Protein AF-A0A3D1WG78-F1 (afdb_monomer_lite)

pLDDT: mean 83.04, std 16.99, range [31.66, 98.62]

Foldseek 3Di:
DVVVVVVVVVVVVVVVVVVVVVVVVVVVVVVVPPDDDDDDDPVVVVVVVVVVVVVVVVVVVVVVVVCVVVPQQDAWEDWDWDDDQFKIKIAGDDDPQFQKKWKWWDAPNDIDIDMDSHSIDIPDPVCCVPPNDAQTKTFIWMFTAGPVRHTSDDTYGTDIDGAAGEWEEWAWDQDPVVRFKIFTDDTPQFQWKWWWKDDDPDIDTDIDNHRMDGNLVDAWDFIWIWMWGHHPDHRYDIHDTHDIDTDTAAYEADWWDDWEQEPVQQKIKTKGQDDAQWKWKAWPVVRDIDIDRDWDWDDDDRIIITMDHCPVPDDDQQIKMWMTGDDDPRHDYDDGTDIYHHD

Radius of gyration: 43.82 Å; chains: 1; bounding box: 114×44×109 Å

Secondary structure (DSSP, 8-state):
-HHHHHHHHHHHHHHHHHHHHHHHHHHHHHTTTTS------HHHHHHHHHHHHHHHHHHHHHHHHHHHHHTSPPPPPPPEEEEETTEEEEE----TT--EEEEEEEETTEEEEEEESSSEEEE-HHHHHHT--TT--EEEEEEEE-TTSSEES-----EEE---EEPPP--EEE-TTTSSEEEE---TT-SEEEEEEEETTEEEEEEESSSEEEGGGS--EEEEEEEEEE-SSTTEE-------EEEEE-EEPPPP-EEEEETTTTEEEEEESS--S-EEEEETTTTEEEEE---EEEEETTEEEEEEE-TTT---TT-EEEEEE---SSEE--SPPEEEEB-

Sequence (343 aa):
MSILIFKLNSFVNFFALLYNIVVKEKEKNTNKAENASKKPSKNRKLLMILIPVIVGVVLVLTACLLAVFLSKPGQAGEVEIKSYDRQVFVKTKVEEDQRTYRFKFTANGKSVVISSESNMLEITQDLLDDKLHLGTTYDVQVCYVDPSGILAGDYGKATSFTPTLRLANTSIALNDEDGKTISWQSVEYADFYNVCYYDGSMLEKIKTTQTSFDLSAIKGGQRQVFVTSASNRMGLRESEKSNIVSLNVTHQMKAFTSGTVDKITKRVSIISPESVDGIVLTDLLNNVEYNIVDFTVAKSADRYVITFSINLIYTTDEQTFSVKPLADAYNLFSGEAIELRVI

Structure (mmCIF, N/CA/C/O backbone):
data_AF-A0A3D1WG78-F1
#
_entry.id   AF-A0A3D1WG78-F1
#
loop_
_atom_site.group_PDB
_atom_site.id
_atom_site.type_symbol
_atom_site.label_atom_id
_atom_site.label_alt_id
_atom_site.label_comp_id
_atom_site.label_asym_id
_atom_site.label_entity_id
_atom_site.label_seq_id
_atom_site.pdbx_PDB_ins_code
_atom_site.Cartn_x
_atom_site.Cartn_y
_atom_site.Cartn_z
_atom_site.occupancy
_atom_site.B_iso_or_equiv
_atom_site.auth_seq_id
_atom_site.auth_comp_id
_atom_site.auth_asym_id
_atom_site.auth_atom_id
_atom_site.pdbx_PDB_model_num
ATOM 1 N N . MET A 1 1 ? 36.479 -13.798 -46.960 1.00 41.19 1 MET A N 1
ATOM 2 C CA . MET A 1 1 ? 37.634 -14.615 -46.510 1.00 41.19 1 MET A CA 1
ATOM 3 C C . MET A 1 1 ? 38.268 -15.428 -47.651 1.00 41.19 1 MET A C 1
ATOM 5 O O . MET A 1 1 ? 39.487 -15.441 -47.758 1.00 41.19 1 MET A O 1
ATOM 9 N N . SER A 1 2 ? 37.485 -16.011 -48.570 1.00 31.66 2 SER A N 1
ATOM 10 C CA . SER A 1 2 ? 37.984 -16.883 -49.657 1.00 31.66 2 SER A CA 1
ATOM 11 C C . SER A 1 2 ? 38.876 -16.206 -50.715 1.00 31.66 2 SER A C 1
ATOM 13 O O . SER A 1 2 ? 39.822 -16.822 -51.193 1.00 31.66 2 SER A O 1
ATOM 15 N N . ILE A 1 3 ? 38.656 -14.922 -51.033 1.00 36.72 3 ILE A N 1
ATOM 16 C CA . ILE A 1 3 ? 39.503 -14.166 -51.985 1.00 36.72 3 ILE A CA 1
ATOM 17 C C . ILE A 1 3 ? 40.907 -13.901 -51.410 1.00 36.72 3 ILE A C 1
ATOM 19 O O . ILE A 1 3 ? 41.892 -13.889 -52.147 1.00 36.72 3 ILE A O 1
ATOM 23 N N . LEU A 1 4 ? 41.012 -13.733 -50.087 1.00 37.72 4 LEU A N 1
ATOM 24 C CA . LEU A 1 4 ? 42.284 -13.482 -49.405 1.00 37.72 4 LEU A CA 1
ATOM 25 C C . LEU A 1 4 ? 43.140 -14.758 -49.353 1.00 37.72 4 LEU A C 1
ATOM 27 O O . LEU A 1 4 ? 44.330 -14.709 -49.643 1.00 37.72 4 LEU A O 1
ATOM 31 N N . ILE A 1 5 ? 42.511 -15.908 -49.078 1.00 41.50 5 ILE A N 1
ATOM 32 C CA . ILE A 1 5 ? 43.168 -17.226 -49.072 1.00 41.50 5 ILE A CA 1
ATOM 33 C C . ILE A 1 5 ? 43.655 -17.599 -50.482 1.00 41.50 5 ILE A C 1
ATOM 35 O O . ILE A 1 5 ? 44.779 -18.073 -50.640 1.00 41.50 5 ILE A O 1
ATOM 39 N N . PHE A 1 6 ? 42.860 -17.316 -51.523 1.00 35.00 6 PHE A N 1
ATOM 40 C CA . PHE A 1 6 ? 43.248 -17.592 -52.911 1.00 35.00 6 PHE A CA 1
ATOM 41 C C . PHE A 1 6 ? 44.464 -16.761 -53.353 1.00 35.00 6 PHE A C 1
ATOM 43 O O . PHE A 1 6 ? 45.391 -17.284 -53.974 1.00 35.00 6 PHE A O 1
ATOM 50 N N . LYS A 1 7 ? 44.514 -15.476 -52.970 1.00 42.56 7 LYS A N 1
ATOM 51 C CA . LYS A 1 7 ? 45.669 -14.609 -53.249 1.00 42.56 7 LYS A CA 1
ATOM 52 C C . LYS A 1 7 ? 46.912 -15.016 -52.453 1.00 42.56 7 LYS A C 1
ATOM 54 O O . LYS A 1 7 ? 48.007 -14.946 -53.003 1.00 42.56 7 LYS A O 1
ATOM 59 N N . LEU A 1 8 ? 46.754 -15.505 -51.219 1.00 43.53 8 LEU A N 1
ATOM 60 C CA . LEU A 1 8 ? 47.867 -15.996 -50.400 1.00 43.53 8 LEU A CA 1
ATOM 61 C C . LEU A 1 8 ? 48.496 -17.269 -50.993 1.00 43.53 8 LEU A C 1
ATOM 63 O O . LEU A 1 8 ? 49.715 -17.342 -51.118 1.00 43.53 8 LEU A O 1
ATOM 67 N N . ASN A 1 9 ? 47.682 -18.226 -51.455 1.00 43.62 9 ASN A N 1
ATOM 68 C CA . ASN A 1 9 ? 48.179 -19.447 -52.107 1.00 43.62 9 ASN A CA 1
ATOM 69 C C . ASN A 1 9 ? 48.911 -19.157 -53.423 1.00 43.62 9 ASN A C 1
ATOM 71 O O . ASN A 1 9 ? 49.968 -19.729 -53.689 1.00 43.62 9 ASN A O 1
ATOM 75 N N . SER A 1 10 ? 48.393 -18.230 -54.233 1.00 47.44 10 SER A N 1
ATOM 76 C CA . SER A 1 10 ? 49.066 -17.821 -55.470 1.00 47.44 10 SER A CA 1
ATOM 77 C C . SER A 1 10 ? 50.411 -17.128 -55.195 1.00 47.44 10 SER A C 1
ATOM 79 O O . SER A 1 10 ? 51.342 -17.246 -55.990 1.00 47.44 10 SER A O 1
ATOM 81 N N . PHE A 1 11 ? 50.535 -16.450 -54.049 1.00 52.03 11 PHE A N 1
ATOM 82 C CA . PHE A 1 11 ? 51.755 -15.771 -53.611 1.00 52.03 11 PHE A CA 1
ATOM 83 C C . PHE A 1 11 ? 52.798 -16.753 -53.056 1.00 52.03 11 PHE A C 1
ATOM 85 O O . PHE A 1 11 ? 53.965 -16.683 -53.434 1.00 52.03 11 PHE A O 1
ATOM 92 N N . VAL A 1 12 ? 52.385 -17.733 -52.243 1.00 55.38 12 VAL A N 1
ATOM 93 C CA . VAL A 1 12 ? 53.271 -18.811 -51.759 1.00 55.38 12 VAL A CA 1
ATOM 94 C C . VAL A 1 12 ? 53.844 -19.613 -52.931 1.00 55.38 12 VAL A C 1
ATOM 96 O O . VAL A 1 12 ? 55.045 -19.877 -52.966 1.00 55.38 12 VAL A O 1
ATOM 99 N N . ASN A 1 13 ? 53.025 -19.907 -53.945 1.00 54.44 13 ASN A N 1
ATOM 100 C CA . ASN A 1 13 ? 53.483 -20.590 -55.157 1.00 54.44 13 ASN A CA 1
ATOM 101 C C . ASN A 1 13 ? 54.496 -19.759 -55.964 1.00 54.44 13 ASN A C 1
ATOM 103 O O . ASN A 1 13 ? 55.458 -20.314 -56.497 1.00 54.44 13 ASN A O 1
ATOM 107 N N . PHE A 1 14 ? 54.339 -18.433 -56.015 1.00 57.41 14 PHE A N 1
ATOM 108 C CA . PHE A 1 14 ? 55.302 -17.538 -56.664 1.00 57.41 14 PHE A CA 1
ATOM 109 C C . PHE A 1 14 ? 56.656 -17.515 -55.933 1.00 57.41 14 PHE A C 1
ATOM 111 O O . PHE A 1 14 ? 57.708 -17.588 -56.572 1.00 57.41 14 PHE A O 1
ATOM 118 N N . PHE A 1 15 ? 56.651 -17.501 -54.596 1.00 56.88 15 PHE A N 1
ATOM 119 C CA . PHE A 1 15 ? 57.881 -17.566 -53.797 1.00 56.88 15 PHE A CA 1
ATOM 120 C C . PHE A 1 15 ? 58.558 -18.940 -53.849 1.00 56.88 15 PHE A C 1
ATOM 122 O O . PHE A 1 15 ? 59.786 -19.000 -53.913 1.00 56.88 15 PHE A O 1
ATOM 129 N N . ALA A 1 16 ? 57.793 -20.034 -53.904 1.00 57.12 16 ALA A N 1
ATOM 130 C CA . ALA A 1 16 ? 58.338 -21.374 -54.125 1.00 57.12 16 ALA A CA 1
ATOM 131 C C . ALA A 1 16 ? 59.024 -21.493 -55.500 1.00 57.12 16 ALA A C 1
ATOM 133 O O . ALA A 1 16 ? 60.091 -22.101 -55.617 1.00 57.12 16 ALA A O 1
ATOM 134 N N . LEU A 1 17 ? 58.463 -20.857 -56.537 1.00 58.03 17 LEU A N 1
ATOM 135 C CA . LEU A 1 17 ? 59.071 -20.787 -57.868 1.00 58.03 17 LEU A CA 1
ATOM 136 C C . LEU A 1 17 ? 60.396 -20.003 -57.843 1.00 58.03 17 LEU A C 1
ATOM 138 O O . LEU A 1 17 ? 61.402 -20.470 -58.374 1.00 58.03 17 LEU A O 1
ATOM 142 N N . LEU A 1 18 ? 60.415 -18.843 -57.180 1.00 53.44 18 LEU A N 1
ATOM 143 C CA . LEU A 1 18 ? 61.609 -18.004 -57.017 1.00 53.44 18 LEU A CA 1
ATOM 144 C C . LEU A 1 18 ? 62.707 -18.700 -56.206 1.00 53.44 18 LEU A C 1
ATOM 146 O O . LEU A 1 18 ? 63.872 -18.662 -56.599 1.00 53.44 18 LEU A O 1
ATOM 150 N N . TYR A 1 19 ? 62.344 -19.388 -55.122 1.00 61.59 19 TYR A N 1
ATOM 151 C CA . TYR A 1 19 ? 63.278 -20.187 -54.332 1.00 61.59 19 TYR A CA 1
ATOM 152 C C . TYR A 1 19 ? 63.910 -21.301 -55.176 1.00 61.59 19 TYR A C 1
ATOM 154 O O . TYR A 1 19 ? 65.132 -21.441 -55.191 1.00 61.59 19 TYR A O 1
ATOM 162 N N . ASN A 1 20 ? 63.108 -22.026 -55.961 1.00 59.62 20 ASN A N 1
ATOM 163 C CA . ASN A 1 20 ? 63.609 -23.073 -56.855 1.00 59.62 20 ASN A CA 1
ATOM 164 C C . ASN A 1 20 ? 64.535 -22.536 -57.956 1.00 59.62 20 ASN A C 1
ATOM 166 O O . ASN A 1 20 ? 65.512 -23.200 -58.307 1.00 59.62 20 ASN A O 1
ATOM 170 N N . ILE A 1 21 ? 64.270 -21.337 -58.486 1.00 60.44 21 ILE A N 1
ATOM 171 C CA . ILE A 1 21 ? 65.158 -20.673 -59.453 1.00 60.44 21 ILE A CA 1
ATOM 172 C C . ILE A 1 21 ? 66.504 -20.337 -58.794 1.00 60.44 21 ILE A C 1
ATOM 174 O O . ILE A 1 21 ? 67.554 -20.659 -59.351 1.00 60.44 21 ILE A O 1
ATOM 178 N N . VAL A 1 22 ? 66.485 -19.775 -57.582 1.00 57.22 22 VAL A N 1
ATOM 179 C CA . VAL A 1 22 ? 67.701 -19.414 -56.834 1.00 57.22 22 VAL A CA 1
ATOM 180 C C . VAL A 1 22 ? 68.516 -20.651 -56.432 1.00 57.22 22 VAL A C 1
ATOM 182 O O . VAL A 1 22 ? 69.743 -20.633 -56.535 1.00 57.22 22 VAL A O 1
ATOM 185 N N . VAL A 1 23 ? 67.865 -21.742 -56.016 1.00 61.38 23 VAL A N 1
ATOM 186 C CA . VAL A 1 23 ? 68.543 -22.999 -55.649 1.00 61.38 23 VAL A CA 1
ATOM 187 C C . VAL A 1 23 ? 69.180 -23.668 -56.871 1.00 61.38 23 VAL A C 1
ATOM 189 O O . VAL A 1 23 ? 70.368 -23.990 -56.821 1.00 61.38 23 VAL A O 1
ATOM 192 N N . LYS A 1 24 ? 68.460 -23.775 -58.000 1.00 55.78 24 LYS A N 1
ATOM 193 C CA . LYS A 1 24 ? 69.018 -24.312 -59.258 1.00 55.78 24 LYS A CA 1
ATOM 194 C C . LYS A 1 24 ? 70.199 -23.491 -59.775 1.00 55.78 24 LYS A C 1
ATOM 196 O O . LYS A 1 24 ? 71.144 -24.035 -60.345 1.00 55.78 24 LYS A O 1
ATOM 201 N N . GLU A 1 25 ? 70.173 -22.176 -59.579 1.00 55.31 25 GLU A N 1
ATOM 202 C CA . GLU A 1 25 ? 71.280 -21.303 -59.967 1.00 55.31 25 GLU A CA 1
ATOM 203 C C . GLU A 1 25 ? 72.491 -21.441 -59.027 1.00 55.31 25 GLU A C 1
ATOM 205 O O . GLU A 1 25 ? 73.635 -21.270 -59.459 1.00 55.31 25 GLU A O 1
ATOM 210 N N . LYS A 1 26 ? 72.274 -21.828 -57.763 1.00 53.25 26 LYS A N 1
ATOM 211 C CA . LYS A 1 26 ? 73.344 -22.155 -56.813 1.00 53.25 26 LYS A CA 1
ATOM 212 C C . LYS A 1 26 ? 74.040 -23.469 -57.189 1.00 53.25 26 LYS A C 1
ATOM 214 O O . LYS A 1 26 ? 75.262 -23.460 -57.305 1.00 53.25 26 LYS A O 1
ATOM 219 N N . GLU A 1 27 ? 73.288 -24.531 -57.495 1.00 54.03 27 GLU A N 1
ATOM 220 C CA . GLU A 1 27 ? 73.831 -25.831 -57.946 1.00 54.03 27 GLU A CA 1
ATOM 221 C C . GLU A 1 27 ? 74.640 -25.712 -59.249 1.00 54.03 27 GLU A C 1
ATOM 223 O O . GLU A 1 27 ? 75.732 -26.271 -59.376 1.00 54.03 27 GLU A O 1
ATOM 228 N N . LYS A 1 28 ? 74.168 -24.894 -60.201 1.00 50.41 28 LYS A N 1
ATOM 229 C CA . LYS A 1 28 ? 74.880 -24.628 -61.464 1.00 50.41 28 LYS A CA 1
ATOM 230 C C . LYS A 1 28 ? 76.224 -23.912 -61.261 1.00 50.41 28 LYS A C 1
ATOM 232 O O . LYS A 1 28 ? 77.126 -24.061 -62.083 1.00 50.41 28 LYS A O 1
ATOM 237 N N . ASN A 1 29 ? 76.365 -23.138 -60.182 1.00 53.16 29 ASN A N 1
ATOM 238 C CA . ASN A 1 29 ? 77.612 -22.459 -59.828 1.00 53.16 29 ASN A CA 1
ATOM 239 C C . ASN A 1 29 ? 78.556 -23.344 -58.995 1.00 53.16 29 ASN A C 1
ATOM 241 O O . ASN A 1 29 ? 79.768 -23.159 -59.089 1.00 53.16 29 ASN A O 1
ATOM 245 N N . THR A 1 30 ? 78.046 -24.326 -58.241 1.00 49.66 30 THR A N 1
ATOM 246 C CA . THR A 1 30 ? 78.879 -25.302 -57.512 1.00 49.66 30 THR A CA 1
ATOM 247 C C . THR A 1 30 ? 79.604 -26.249 -58.473 1.00 49.66 30 THR A C 1
ATOM 249 O O . THR A 1 30 ? 80.795 -26.485 -58.302 1.00 49.66 30 THR A O 1
ATOM 252 N N . ASN A 1 31 ? 78.958 -26.655 -59.573 1.00 48.50 31 ASN A N 1
ATOM 253 C CA . ASN A 1 31 ? 79.587 -27.473 -60.626 1.00 48.50 31 ASN A CA 1
ATOM 254 C C . ASN A 1 31 ? 80.599 -26.707 -61.504 1.00 48.50 31 ASN A C 1
ATOM 256 O O . ASN A 1 31 ? 81.230 -27.294 -62.378 1.00 48.50 31 ASN A O 1
ATOM 260 N N . LYS A 1 32 ? 80.757 -25.391 -61.303 1.00 48.22 32 LYS A N 1
ATOM 261 C CA . LYS A 1 32 ? 81.691 -24.539 -62.058 1.00 48.22 32 LYS A CA 1
ATOM 262 C C . LYS A 1 32 ? 82.883 -24.060 -61.217 1.00 48.22 32 LYS A C 1
ATOM 264 O O . LYS A 1 32 ? 83.709 -23.304 -61.718 1.00 48.22 32 LYS A O 1
ATOM 269 N N . ALA A 1 33 ? 82.970 -24.481 -59.953 1.00 46.69 33 ALA A N 1
ATOM 270 C CA . ALA A 1 33 ? 83.948 -23.994 -58.981 1.00 46.69 33 ALA A CA 1
ATOM 271 C C . ALA A 1 33 ? 85.260 -24.801 -58.918 1.00 46.69 33 ALA A C 1
ATOM 273 O O . ALA A 1 33 ? 86.036 -24.591 -57.991 1.00 46.69 33 ALA A O 1
ATOM 274 N N . GLU A 1 34 ? 85.549 -25.667 -59.897 1.00 47.91 34 GLU A N 1
ATOM 275 C CA . GLU A 1 34 ? 86.830 -26.392 -59.957 1.00 47.91 34 GLU A CA 1
ATOM 276 C C . GLU A 1 34 ? 87.878 -25.754 -60.886 1.00 47.91 34 GLU A C 1
ATOM 278 O O . GLU A 1 34 ? 88.966 -26.288 -61.033 1.00 47.91 34 GLU A O 1
ATOM 283 N N . ASN A 1 35 ? 87.628 -24.575 -61.473 1.00 43.31 35 ASN A N 1
ATOM 284 C CA . ASN A 1 35 ? 88.689 -23.829 -62.157 1.00 43.31 35 ASN A CA 1
ATOM 285 C C . ASN A 1 35 ? 88.548 -22.300 -62.036 1.00 43.31 35 ASN A C 1
ATOM 287 O O . ASN A 1 35 ? 87.576 -21.701 -62.488 1.00 43.31 35 ASN A O 1
ATOM 291 N N . ALA A 1 36 ? 89.615 -21.701 -61.497 1.00 40.47 36 ALA A N 1
ATOM 292 C CA . ALA A 1 36 ? 90.075 -20.315 -61.636 1.00 40.47 36 ALA A CA 1
ATOM 293 C C . ALA A 1 36 ? 89.291 -19.145 -60.976 1.00 40.47 36 ALA A C 1
ATOM 295 O O . ALA A 1 36 ? 88.245 -18.687 -61.422 1.00 40.47 36 ALA A O 1
ATOM 296 N N . SER A 1 37 ? 89.946 -18.565 -59.959 1.00 41.75 37 SER A N 1
ATOM 297 C CA . SER A 1 37 ? 90.325 -17.141 -59.828 1.00 41.75 37 SER A CA 1
ATOM 298 C C . SER A 1 37 ? 89.339 -16.029 -60.267 1.00 41.75 37 SER A C 1
ATOM 300 O O . SER A 1 37 ? 89.234 -15.658 -61.433 1.00 41.75 37 SER A O 1
ATOM 302 N N . LYS A 1 38 ? 88.708 -15.423 -59.246 1.00 50.84 38 LYS A N 1
ATOM 303 C CA . LYS A 1 38 ? 88.249 -14.020 -59.078 1.00 50.84 38 LYS A CA 1
ATOM 304 C C . LYS A 1 38 ? 87.852 -13.188 -60.324 1.00 50.84 38 LYS A C 1
ATOM 306 O O . LYS A 1 38 ? 88.648 -12.435 -60.878 1.00 50.84 38 LYS A O 1
ATOM 311 N N . LYS A 1 39 ? 86.532 -13.075 -60.541 1.00 46.00 39 LYS A N 1
ATOM 312 C CA . LYS A 1 39 ? 85.835 -11.813 -60.898 1.00 46.00 39 LYS A CA 1
ATOM 313 C C . LYS A 1 39 ? 84.379 -11.884 -60.395 1.00 46.00 39 LYS A C 1
ATOM 315 O O . LYS A 1 39 ? 83.758 -12.931 -60.568 1.00 46.00 39 LYS A O 1
ATOM 320 N N . PRO A 1 40 ? 83.803 -10.848 -59.747 1.00 43.12 40 PRO A N 1
ATOM 321 C CA . PRO A 1 40 ? 82.440 -10.941 -59.223 1.00 43.12 40 PRO A CA 1
ATOM 322 C C . PRO A 1 40 ? 81.444 -11.033 -60.385 1.00 43.12 40 PRO A C 1
ATOM 324 O O . PRO A 1 40 ? 81.348 -10.121 -61.207 1.00 43.12 40 PRO A O 1
ATOM 327 N N . SER A 1 41 ? 80.729 -12.157 -60.473 1.00 50.53 41 SER A N 1
ATOM 328 C CA . SER A 1 41 ? 79.782 -12.419 -61.555 1.00 50.53 41 SER A CA 1
ATOM 329 C C . SER A 1 41 ? 78.573 -11.479 -61.475 1.00 50.53 41 SER A C 1
ATOM 331 O O . SER A 1 41 ? 78.135 -11.070 -60.395 1.00 50.53 41 SER A O 1
ATOM 333 N N . LYS A 1 42 ? 78.021 -11.144 -62.647 1.00 54.03 42 LYS A N 1
ATOM 334 C CA . LYS A 1 42 ? 76.847 -10.277 -62.868 1.00 54.03 42 LYS A CA 1
ATOM 335 C C . LYS A 1 42 ? 75.650 -10.639 -61.963 1.00 54.03 42 LYS A C 1
ATOM 337 O O . LYS A 1 42 ? 74.899 -9.756 -61.554 1.00 54.03 42 LYS A O 1
ATOM 342 N N . ASN A 1 43 ? 75.555 -11.903 -61.554 1.00 57.09 43 ASN A N 1
ATOM 343 C CA . ASN A 1 43 ? 74.515 -12.442 -60.677 1.00 57.09 43 ASN A CA 1
ATOM 344 C C . ASN A 1 43 ? 74.588 -11.916 -59.235 1.00 57.09 43 ASN A C 1
ATOM 346 O O . ASN A 1 43 ? 73.556 -11.755 -58.592 1.00 57.09 43 ASN A O 1
ATOM 350 N N . ARG A 1 44 ? 75.778 -11.562 -58.725 1.00 56.19 44 ARG A N 1
ATOM 351 C CA . ARG A 1 44 ? 75.925 -11.014 -57.364 1.00 56.19 44 ARG A CA 1
ATOM 352 C C . ARG A 1 44 ? 75.365 -9.591 -57.250 1.00 56.19 44 ARG A C 1
ATOM 354 O O . ARG A 1 44 ? 74.826 -9.232 -56.209 1.00 56.19 44 ARG A O 1
ATOM 361 N N . LYS A 1 45 ? 75.442 -8.809 -58.338 1.00 56.06 45 LYS A N 1
ATOM 362 C CA . LYS A 1 45 ? 74.824 -7.474 -58.433 1.00 56.06 45 LYS A CA 1
ATOM 363 C C . LYS A 1 45 ? 73.301 -7.561 -58.520 1.00 56.06 45 LYS A C 1
ATOM 365 O O . LYS A 1 45 ? 72.624 -6.779 -57.868 1.00 56.06 45 LYS A O 1
ATOM 370 N N . LEU A 1 46 ? 72.773 -8.533 -59.268 1.00 56.47 46 LEU A N 1
ATOM 371 C CA . LEU A 1 46 ? 71.330 -8.775 -59.346 1.00 56.47 46 LEU A CA 1
ATOM 372 C C . LEU A 1 46 ? 70.763 -9.176 -57.973 1.00 56.47 46 LEU A C 1
ATOM 374 O O . LEU A 1 46 ? 69.759 -8.622 -57.540 1.00 56.47 46 LEU A O 1
ATOM 378 N N . LEU A 1 47 ? 71.456 -10.064 -57.251 1.00 54.97 47 LEU A N 1
ATOM 379 C CA . LEU A 1 47 ? 71.067 -10.501 -55.906 1.00 54.97 47 LEU A CA 1
ATOM 380 C C . LEU A 1 47 ? 71.103 -9.350 -54.880 1.00 54.97 47 LEU A C 1
ATOM 382 O O . LEU A 1 47 ? 70.209 -9.244 -54.045 1.00 54.97 47 LEU A O 1
ATOM 386 N N . MET A 1 48 ? 72.101 -8.461 -54.975 1.00 55.97 48 MET A N 1
ATOM 387 C CA . MET A 1 48 ? 72.205 -7.255 -54.137 1.00 55.97 48 MET A CA 1
ATOM 388 C C . MET A 1 48 ? 71.076 -6.245 -54.371 1.00 55.97 48 MET A C 1
ATOM 390 O O . MET A 1 48 ? 70.797 -5.461 -53.474 1.00 55.97 48 MET A O 1
ATOM 394 N N . ILE A 1 49 ? 70.428 -6.262 -55.540 1.00 61.31 49 ILE A N 1
ATOM 395 C CA . ILE A 1 49 ? 69.277 -5.399 -55.847 1.00 61.31 49 ILE A CA 1
ATOM 396 C C . ILE A 1 49 ? 67.964 -6.098 -55.469 1.00 61.31 49 ILE A C 1
ATOM 398 O O . ILE A 1 49 ? 67.067 -5.466 -54.920 1.00 61.31 49 ILE A O 1
ATOM 402 N N . LEU A 1 50 ? 67.845 -7.407 -55.712 1.00 61.09 50 LEU A N 1
ATOM 403 C CA . LEU A 1 50 ? 66.599 -8.144 -55.485 1.00 61.09 50 LEU A CA 1
ATOM 404 C C . LEU A 1 50 ? 66.248 -8.281 -53.996 1.00 61.09 50 LEU A C 1
ATOM 406 O O . LEU A 1 50 ? 65.089 -8.135 -53.620 1.00 61.09 50 LEU A O 1
ATOM 410 N N . ILE A 1 51 ? 67.244 -8.551 -53.146 1.00 66.00 51 ILE A N 1
ATOM 411 C CA . ILE A 1 51 ? 67.045 -8.744 -51.701 1.00 66.00 51 ILE A CA 1
ATOM 412 C C . ILE A 1 51 ? 66.441 -7.498 -51.025 1.00 66.00 51 ILE A C 1
ATOM 414 O O . ILE A 1 51 ? 65.410 -7.648 -50.370 1.00 66.00 51 ILE A O 1
ATOM 418 N N . PRO A 1 52 ? 66.989 -6.274 -51.179 1.00 64.50 52 PRO A N 1
ATOM 419 C CA . PRO A 1 52 ? 66.401 -5.091 -50.550 1.00 64.50 52 PRO A CA 1
ATOM 420 C C . PRO A 1 52 ? 65.010 -4.751 -51.100 1.00 64.50 52 PRO A C 1
ATOM 422 O O . PRO A 1 52 ? 64.171 -4.273 -50.343 1.00 64.50 52 PRO A O 1
ATOM 425 N N . VAL A 1 53 ? 64.722 -5.058 -52.370 1.00 69.44 53 VAL A N 1
ATOM 426 C CA . VAL A 1 53 ? 63.376 -4.883 -52.943 1.00 69.44 53 VAL A CA 1
ATOM 427 C C . VAL A 1 53 ? 62.375 -5.844 -52.297 1.00 69.44 53 VAL A C 1
ATOM 429 O O . VAL A 1 53 ? 61.295 -5.419 -51.898 1.00 69.44 53 VAL A O 1
ATOM 432 N N . ILE A 1 54 ? 62.735 -7.119 -52.122 1.00 70.44 54 ILE A N 1
ATOM 433 C CA . ILE A 1 54 ? 61.872 -8.107 -51.455 1.00 70.44 54 ILE A CA 1
ATOM 434 C C . ILE A 1 54 ? 61.649 -7.729 -49.986 1.00 70.44 54 ILE A C 1
ATOM 436 O O . ILE A 1 54 ? 60.515 -7.764 -49.516 1.00 70.44 54 ILE A O 1
ATOM 440 N N . VAL A 1 55 ? 62.701 -7.318 -49.273 1.00 68.25 55 VAL A N 1
ATOM 441 C CA . VAL A 1 55 ? 62.593 -6.870 -47.874 1.00 68.25 55 VAL A CA 1
ATOM 442 C C . VAL A 1 55 ? 61.714 -5.622 -47.764 1.00 68.25 55 VAL A C 1
ATOM 444 O O . VAL A 1 55 ? 60.861 -5.561 -46.882 1.00 68.25 55 VAL A O 1
ATOM 447 N N . GLY A 1 56 ? 61.853 -4.667 -48.689 1.00 68.56 56 GLY A N 1
ATOM 448 C CA . GLY A 1 56 ? 60.997 -3.481 -48.757 1.00 68.56 56 GLY A CA 1
ATOM 449 C C . GLY A 1 56 ? 59.525 -3.828 -48.989 1.00 68.56 56 GLY A C 1
ATOM 450 O O . GLY A 1 56 ? 58.659 -3.326 -48.279 1.00 68.56 56 GLY A O 1
ATOM 451 N N . VAL A 1 57 ? 59.231 -4.740 -49.920 1.00 71.44 57 VAL A N 1
ATOM 452 C CA . VAL A 1 57 ? 57.856 -5.193 -50.197 1.00 71.44 57 VAL A CA 1
ATOM 453 C C . VAL A 1 57 ? 57.255 -5.931 -48.999 1.00 71.44 57 VAL A C 1
ATOM 455 O O . VAL A 1 57 ? 56.098 -5.692 -48.657 1.00 71.44 57 VAL A O 1
ATOM 458 N N . VAL A 1 58 ? 58.032 -6.789 -48.330 1.00 71.00 58 VAL A N 1
ATOM 459 C CA . VAL A 1 58 ? 57.580 -7.492 -47.121 1.00 71.00 58 VAL A CA 1
ATOM 460 C C . VAL A 1 58 ? 57.282 -6.501 -45.998 1.00 71.00 58 VAL A C 1
ATOM 462 O O . VAL A 1 58 ? 56.220 -6.617 -45.400 1.00 71.00 58 VAL A O 1
ATOM 465 N N . LEU A 1 59 ? 58.149 -5.508 -45.762 1.00 64.81 59 LEU A N 1
ATOM 466 C CA . LEU A 1 59 ? 57.943 -4.471 -44.742 1.00 64.81 59 LEU A CA 1
ATOM 467 C C . LEU A 1 59 ? 56.702 -3.612 -45.008 1.00 64.81 59 LEU A C 1
ATOM 469 O O . LEU A 1 59 ? 55.960 -3.301 -44.079 1.00 64.81 59 LEU A O 1
ATOM 473 N N . VAL A 1 60 ? 56.446 -3.251 -46.267 1.00 68.81 60 VAL A N 1
ATOM 474 C CA . VAL A 1 60 ? 55.233 -2.508 -46.645 1.00 68.81 60 VAL A CA 1
ATOM 475 C C . VAL A 1 60 ? 53.986 -3.366 -46.429 1.00 68.81 60 VAL A C 1
ATOM 477 O O . VAL A 1 60 ? 52.997 -2.883 -45.885 1.00 68.81 60 VAL A O 1
ATOM 480 N N . LEU A 1 61 ? 54.030 -4.652 -46.783 1.00 67.12 61 LEU A N 1
ATOM 481 C CA . LEU A 1 61 ? 52.909 -5.568 -46.569 1.00 67.12 61 LEU A CA 1
ATOM 482 C C . LEU A 1 61 ? 52.634 -5.825 -45.085 1.00 67.12 61 LEU A C 1
ATOM 484 O O . LEU A 1 61 ? 51.467 -5.829 -44.693 1.00 67.12 61 LEU A O 1
ATOM 488 N N . THR A 1 62 ? 53.662 -5.998 -44.248 1.00 65.06 62 THR A N 1
ATOM 489 C CA . THR A 1 62 ? 53.473 -6.105 -42.794 1.00 65.06 62 THR A CA 1
ATOM 490 C C . THR A 1 62 ? 52.968 -4.805 -42.194 1.00 65.06 62 THR A C 1
ATOM 492 O O . THR A 1 62 ? 52.097 -4.872 -41.335 1.00 65.06 62 THR A O 1
ATOM 495 N N . ALA A 1 63 ? 53.422 -3.639 -42.665 1.00 61.84 63 ALA A N 1
ATOM 496 C CA . ALA A 1 63 ? 52.886 -2.349 -42.233 1.00 61.84 63 ALA A CA 1
ATOM 497 C C . ALA A 1 63 ? 51.407 -2.178 -42.622 1.00 61.84 63 ALA A C 1
ATOM 499 O O . ALA A 1 63 ? 50.607 -1.757 -41.792 1.00 61.84 63 ALA A O 1
ATOM 500 N N . CYS A 1 64 ? 51.009 -2.572 -43.837 1.00 58.47 64 CYS A N 1
ATOM 501 C CA . CYS A 1 64 ? 49.607 -2.565 -44.259 1.00 58.47 64 CYS A CA 1
ATOM 502 C C . CYS A 1 64 ? 48.753 -3.558 -43.457 1.00 58.47 64 CYS A C 1
ATOM 504 O O . CYS A 1 64 ? 47.640 -3.224 -43.064 1.00 58.47 64 CYS A O 1
ATOM 506 N N . LEU A 1 65 ? 49.262 -4.762 -43.174 1.00 59.03 65 LEU A N 1
ATOM 507 C CA . LEU A 1 65 ? 48.578 -5.742 -42.324 1.00 59.03 65 LEU A CA 1
ATOM 508 C C . LEU A 1 65 ? 48.444 -5.247 -40.880 1.00 59.03 65 LEU A C 1
ATOM 510 O O . LEU A 1 65 ? 47.367 -5.384 -40.306 1.00 59.03 65 LEU A O 1
ATOM 514 N N . LEU A 1 66 ? 49.489 -4.633 -40.312 1.00 55.94 66 LEU A N 1
ATOM 515 C CA . LEU A 1 66 ? 49.425 -4.003 -38.992 1.00 55.94 66 LEU A CA 1
ATOM 516 C C . LEU A 1 66 ? 48.423 -2.852 -38.981 1.00 55.94 66 LEU A C 1
ATOM 518 O O . LEU A 1 66 ? 47.644 -2.766 -38.045 1.00 55.94 66 LEU A O 1
A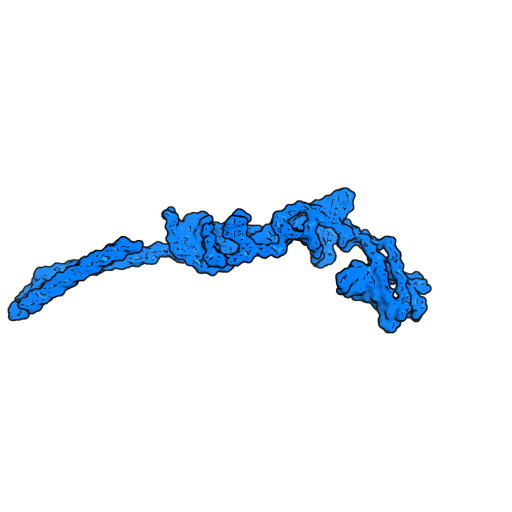TOM 522 N N . ALA A 1 67 ? 48.407 -2.004 -40.011 1.00 53.66 67 ALA A N 1
ATOM 523 C CA . ALA A 1 67 ? 47.448 -0.911 -40.127 1.00 53.66 67 ALA A CA 1
ATOM 524 C C . ALA A 1 67 ? 46.008 -1.436 -40.183 1.00 53.66 67 ALA A C 1
ATOM 526 O O . ALA A 1 67 ? 45.150 -0.907 -39.492 1.00 53.66 67 ALA A O 1
ATOM 527 N N . VAL A 1 68 ? 45.750 -2.530 -40.911 1.00 57.50 68 VAL A N 1
ATOM 528 C CA . VAL A 1 68 ? 44.431 -3.183 -40.936 1.00 57.50 68 VAL A CA 1
ATOM 529 C C . VAL A 1 68 ? 44.072 -3.784 -39.569 1.00 57.50 68 VAL A C 1
ATOM 531 O O . VAL A 1 68 ? 42.939 -3.634 -39.115 1.00 57.50 68 VAL A O 1
ATOM 534 N N . PHE A 1 69 ? 45.020 -4.422 -38.877 1.00 51.81 69 PHE A N 1
ATOM 535 C CA . PHE A 1 69 ? 44.796 -4.973 -37.534 1.00 51.81 69 PHE A CA 1
ATOM 536 C C . PHE A 1 69 ? 44.597 -3.894 -36.459 1.00 51.81 69 PHE A C 1
ATOM 538 O O . PHE A 1 69 ? 43.752 -4.073 -35.586 1.00 51.81 69 PHE A O 1
ATOM 545 N N . LEU A 1 70 ? 45.331 -2.783 -36.543 1.00 50.84 70 LEU A N 1
ATOM 546 C CA . LEU A 1 70 ? 45.211 -1.618 -35.663 1.00 50.84 70 LEU A CA 1
ATOM 547 C C . LEU A 1 70 ? 43.982 -0.760 -35.996 1.00 50.84 70 LEU A C 1
ATOM 549 O O . LEU A 1 70 ? 43.498 -0.046 -35.129 1.00 50.84 70 LEU A O 1
ATOM 553 N N . SER A 1 71 ? 43.460 -0.847 -37.225 1.00 48.78 71 SER A N 1
ATOM 554 C CA . SER A 1 71 ? 42.240 -0.149 -37.655 1.00 48.78 71 SER A CA 1
ATOM 555 C C . SER A 1 71 ? 40.944 -0.858 -37.270 1.00 48.78 71 SER A C 1
ATOM 557 O O . SER A 1 71 ? 39.869 -0.360 -37.601 1.00 48.78 71 SER A O 1
ATOM 559 N N . LYS A 1 72 ? 41.003 -2.022 -36.603 1.00 52.97 72 LYS A N 1
ATOM 560 C CA . LYS A 1 72 ? 39.776 -2.618 -36.075 1.00 52.97 72 LYS A CA 1
ATOM 561 C C . LYS A 1 72 ? 39.217 -1.675 -35.005 1.00 52.97 72 LYS A C 1
ATOM 563 O O . LYS A 1 72 ? 39.920 -1.437 -34.022 1.00 52.97 72 LYS A O 1
ATOM 568 N N . PRO A 1 73 ? 37.991 -1.152 -35.173 1.00 53.69 73 PRO A N 1
ATOM 569 C CA . PRO A 1 73 ? 37.347 -0.380 -34.121 1.00 53.69 73 PRO A CA 1
ATOM 570 C C . PRO A 1 73 ? 37.334 -1.213 -32.836 1.00 53.69 73 PRO A C 1
ATOM 572 O O . PRO A 1 73 ? 37.133 -2.432 -32.876 1.00 53.69 73 PRO A O 1
ATOM 575 N N . GLY A 1 74 ? 37.645 -0.563 -31.713 1.00 57.62 74 GLY A N 1
ATOM 576 C CA . GLY A 1 74 ? 37.713 -1.217 -30.411 1.00 57.62 74 GLY A CA 1
ATOM 577 C C . GLY A 1 74 ? 36.403 -1.936 -30.085 1.00 57.62 74 GLY A C 1
ATOM 578 O O . GLY A 1 74 ? 35.325 -1.486 -30.472 1.00 57.62 74 GLY A O 1
ATOM 579 N N . GLN A 1 75 ? 36.497 -3.066 -29.378 1.00 63.12 75 GLN A N 1
ATOM 580 C CA . GLN A 1 75 ? 35.319 -3.742 -28.838 1.00 63.12 75 GLN A CA 1
ATOM 581 C C . GLN A 1 75 ? 34.506 -2.739 -28.015 1.00 63.12 75 GLN A C 1
ATOM 583 O O . GLN A 1 75 ? 35.074 -1.982 -27.223 1.00 63.12 75 GLN A O 1
ATOM 588 N N . ALA A 1 76 ? 33.188 -2.736 -28.203 1.00 65.94 76 ALA A N 1
ATOM 589 C CA . ALA A 1 76 ? 32.343 -1.801 -27.486 1.00 65.94 76 ALA A CA 1
ATOM 590 C C . ALA A 1 76 ? 32.447 -1.980 -25.969 1.00 65.94 76 ALA A C 1
ATOM 592 O O . ALA A 1 76 ? 32.583 -3.098 -25.462 1.00 65.94 76 ALA A O 1
ATOM 593 N N . GLY A 1 77 ? 32.407 -0.850 -25.260 1.00 67.38 77 GLY A N 1
ATOM 594 C CA . GLY A 1 77 ? 32.512 -0.811 -23.804 1.00 67.38 77 GLY A CA 1
ATOM 595 C C . GLY A 1 77 ? 31.367 -1.540 -23.094 1.00 67.38 77 GLY A C 1
ATOM 596 O O . GLY A 1 77 ? 30.364 -1.922 -23.699 1.00 67.38 77 GLY A O 1
ATOM 597 N N . GLU A 1 78 ? 31.513 -1.714 -21.780 1.00 78.06 78 GLU A N 1
ATOM 598 C CA . GLU A 1 78 ? 30.467 -2.290 -20.930 1.00 78.06 78 GLU A CA 1
ATOM 599 C C . GLU A 1 78 ? 29.185 -1.445 -20.982 1.00 78.06 78 GLU A C 1
ATOM 601 O O . GLU A 1 78 ? 29.216 -0.218 -21.126 1.00 78.06 78 GLU A O 1
ATOM 606 N N . VAL A 1 79 ? 28.044 -2.126 -20.900 1.00 88.38 79 VAL A N 1
ATOM 607 C CA . VAL A 1 79 ? 26.733 -1.486 -20.839 1.00 88.38 79 VAL A CA 1
ATOM 608 C C . VAL A 1 79 ? 26.480 -1.006 -19.414 1.00 88.38 79 VAL A C 1
ATOM 610 O O . VAL A 1 79 ? 26.620 -1.772 -18.462 1.00 88.38 79 VAL A O 1
ATOM 613 N N . GLU A 1 80 ? 26.045 0.242 -19.276 1.00 88.38 80 GLU A N 1
ATOM 614 C CA . GLU A 1 80 ? 25.602 0.836 -18.018 1.00 88.38 80 GLU A CA 1
ATOM 615 C C . GLU A 1 80 ? 24.090 1.081 -18.074 1.00 88.38 80 GLU A C 1
ATOM 617 O O . GLU A 1 80 ? 23.570 1.658 -19.032 1.00 88.38 80 GLU A O 1
ATOM 622 N N . ILE A 1 81 ? 23.378 0.654 -17.033 1.00 86.88 81 ILE A N 1
ATOM 623 C CA . ILE A 1 81 ? 21.929 0.833 -16.911 1.00 86.88 81 ILE A CA 1
ATOM 624 C C . ILE A 1 81 ? 21.678 2.039 -16.015 1.00 86.88 81 ILE A C 1
ATOM 626 O O . ILE A 1 81 ? 22.130 2.077 -14.870 1.00 86.88 81 ILE A O 1
ATOM 630 N N . LYS A 1 82 ? 20.932 3.020 -16.518 1.00 84.00 82 LYS A N 1
ATOM 631 C CA . LYS A 1 82 ? 20.488 4.176 -15.738 1.00 84.00 82 LYS A CA 1
ATOM 632 C C . LYS A 1 82 ? 18.976 4.225 -15.666 1.00 84.00 82 LYS A C 1
ATOM 634 O O . LYS A 1 82 ? 18.295 3.991 -16.652 1.00 84.00 82 LYS A O 1
ATOM 639 N N . SER A 1 83 ? 18.454 4.556 -14.494 1.00 74.62 83 SER A N 1
ATOM 640 C CA . SER A 1 83 ? 17.030 4.817 -14.295 1.00 74.62 83 SER A CA 1
ATOM 641 C C . SER A 1 83 ? 16.855 6.275 -13.895 1.00 74.62 83 SER A C 1
ATOM 643 O O . SER A 1 83 ? 17.436 6.700 -12.898 1.00 74.62 83 SER A O 1
ATOM 645 N N . TYR A 1 84 ? 16.068 7.020 -14.663 1.00 71.06 84 TYR A N 1
ATOM 646 C CA . TYR A 1 84 ? 15.670 8.389 -14.354 1.00 71.06 84 TYR A CA 1
ATOM 647 C C . TYR A 1 84 ? 14.150 8.418 -14.224 1.00 71.06 84 TYR A C 1
ATOM 649 O O . TYR A 1 84 ? 13.444 8.245 -15.213 1.00 71.06 84 TYR A O 1
ATOM 657 N N . ASP A 1 85 ? 13.655 8.603 -12.999 1.00 69.31 85 ASP A N 1
ATOM 658 C CA . ASP A 1 85 ? 12.221 8.620 -12.693 1.00 69.31 85 ASP A CA 1
ATOM 659 C C . ASP A 1 85 ? 11.469 7.376 -13.240 1.00 69.31 85 ASP A C 1
ATOM 661 O O . ASP A 1 85 ? 11.611 6.268 -12.695 1.00 69.31 85 ASP A O 1
ATOM 665 N N . ARG A 1 86 ? 10.710 7.537 -14.335 1.00 68.69 86 ARG A N 1
ATOM 666 C CA . ARG A 1 86 ? 9.959 6.476 -15.025 1.00 68.69 86 ARG A CA 1
ATOM 667 C C . ARG A 1 86 ? 10.724 5.814 -16.169 1.00 68.69 86 ARG A C 1
ATOM 669 O O . ARG A 1 86 ? 10.346 4.716 -16.570 1.00 68.69 86 ARG A O 1
ATOM 676 N N . GLN A 1 87 ? 11.773 6.449 -16.677 1.00 75.38 87 GLN A N 1
ATOM 677 C CA . GLN A 1 87 ? 12.499 6.007 -17.861 1.00 75.38 87 GLN A CA 1
ATOM 678 C C . GLN A 1 87 ? 13.733 5.196 -17.472 1.00 75.38 87 GLN A C 1
ATOM 680 O O . GLN A 1 87 ? 14.516 5.571 -16.592 1.00 75.38 87 GLN A O 1
ATOM 685 N N . VAL A 1 88 ? 13.914 4.065 -18.145 1.00 85.50 88 VAL A N 1
ATOM 686 C CA . VAL A 1 88 ? 15.110 3.236 -18.016 1.00 85.50 88 VAL A CA 1
ATOM 687 C C . VAL A 1 88 ? 15.904 3.360 -19.302 1.00 85.50 88 VAL A C 1
ATOM 689 O O . VAL A 1 88 ? 15.364 3.201 -20.391 1.00 85.50 88 VAL A O 1
ATOM 692 N N . PHE A 1 89 ? 17.194 3.627 -19.166 1.00 88.44 89 PHE A N 1
ATOM 693 C CA . PHE A 1 89 ? 18.115 3.769 -20.274 1.00 88.44 89 PHE A CA 1
ATOM 694 C C . PHE A 1 89 ? 19.217 2.730 -20.173 1.00 88.44 89 PHE A C 1
ATOM 696 O O . PHE A 1 89 ? 19.851 2.554 -19.129 1.00 88.44 89 PHE A O 1
ATOM 703 N N . VAL A 1 90 ? 19.479 2.082 -21.296 1.00 91.31 90 VAL A N 1
ATOM 704 C CA . VAL A 1 90 ? 20.647 1.239 -21.510 1.00 91.31 90 VAL A CA 1
ATOM 705 C C . VAL A 1 90 ? 21.640 2.076 -22.298 1.00 91.31 90 VAL A C 1
ATOM 707 O O . VAL A 1 90 ? 21.335 2.513 -23.404 1.00 91.31 90 VAL A O 1
ATOM 710 N N . LYS A 1 91 ? 22.817 2.349 -21.737 1.00 90.50 91 LYS A N 1
ATOM 711 C CA . LYS A 1 91 ? 23.810 3.203 -22.393 1.00 90.50 91 LYS A CA 1
ATOM 712 C C . LYS A 1 91 ? 25.187 2.566 -22.437 1.00 90.50 91 LYS A C 1
ATOM 714 O O . LYS A 1 91 ? 25.509 1.664 -21.671 1.00 90.50 91 LYS A O 1
ATOM 719 N N . THR A 1 92 ? 26.016 3.086 -23.324 1.00 88.38 92 THR A N 1
ATOM 720 C CA . THR A 1 92 ? 27.437 2.756 -23.418 1.00 88.38 92 THR A CA 1
ATOM 721 C C . THR A 1 92 ? 28.263 4.029 -23.590 1.00 88.38 92 THR A C 1
ATOM 723 O O . THR A 1 92 ? 27.721 5.138 -23.630 1.00 88.38 92 THR A O 1
ATOM 726 N N . LYS A 1 93 ? 29.586 3.894 -23.647 1.00 84.19 93 LYS A N 1
ATOM 727 C CA . LYS A 1 93 ? 30.500 5.014 -23.874 1.00 84.19 93 LYS A CA 1
ATOM 728 C C . LYS A 1 93 ? 30.277 5.610 -25.272 1.00 84.19 93 LYS A C 1
ATOM 730 O O . LYS A 1 93 ? 30.024 4.879 -26.230 1.00 84.19 93 LYS A O 1
ATOM 735 N N . VAL A 1 94 ? 30.353 6.937 -25.366 1.00 80.25 94 VAL A N 1
ATOM 736 C CA . VAL A 1 94 ? 30.342 7.657 -26.649 1.00 80.25 94 VAL A CA 1
ATOM 737 C C . VAL A 1 94 ? 31.637 7.346 -27.398 1.00 80.25 94 VAL A C 1
ATOM 739 O O . VAL A 1 94 ? 32.702 7.334 -26.785 1.00 80.25 94 VAL A O 1
ATOM 742 N N . GLU A 1 95 ? 31.532 7.124 -28.706 1.00 75.19 95 GLU A N 1
ATOM 743 C CA . GLU A 1 95 ? 32.664 6.919 -29.615 1.00 75.19 95 GLU A CA 1
ATOM 744 C C . GLU A 1 95 ? 32.493 7.890 -30.789 1.00 75.19 95 GLU A C 1
ATOM 746 O O . GLU A 1 95 ? 31.452 7.870 -31.445 1.00 75.19 95 GLU A O 1
ATOM 751 N N . GLU A 1 96 ? 33.475 8.772 -31.008 1.00 68.50 96 GLU A N 1
ATOM 752 C CA . GLU A 1 96 ? 33.337 9.996 -31.827 1.00 68.50 96 GLU A CA 1
ATOM 753 C C . GLU A 1 96 ? 32.965 9.728 -33.296 1.00 68.50 96 GLU A C 1
ATOM 755 O O . GLU A 1 96 ? 32.248 10.519 -33.907 1.00 68.50 96 GLU A O 1
ATOM 760 N N . ASP A 1 97 ? 33.380 8.583 -33.839 1.00 71.06 97 ASP A N 1
ATOM 761 C CA . ASP A 1 97 ? 33.174 8.225 -35.247 1.00 71.06 97 ASP A CA 1
ATOM 762 C C . ASP A 1 97 ? 31.932 7.347 -35.495 1.00 71.06 97 ASP A C 1
ATOM 764 O O . ASP A 1 97 ? 31.658 6.954 -36.634 1.00 71.06 97 ASP A O 1
ATOM 768 N N . GLN A 1 98 ? 31.175 7.004 -34.447 1.00 68.50 98 GLN A N 1
ATOM 769 C CA . GLN A 1 98 ? 30.057 6.062 -34.536 1.00 68.50 98 GLN A CA 1
ATOM 770 C C . GLN A 1 98 ? 28.715 6.792 -34.567 1.00 68.50 98 GLN A C 1
ATOM 772 O O . GLN A 1 98 ? 28.415 7.625 -33.716 1.00 68.50 98 GLN A O 1
ATOM 777 N N . ARG A 1 99 ? 27.874 6.450 -35.550 1.00 70.94 99 ARG A N 1
ATOM 778 C CA . ARG A 1 99 ? 26.536 7.052 -35.726 1.00 70.94 99 ARG A CA 1
ATOM 779 C C . ARG A 1 99 ? 25.396 6.132 -35.314 1.00 70.94 99 ARG A C 1
ATOM 781 O O . ARG A 1 99 ? 24.246 6.554 -35.269 1.00 70.94 99 ARG A O 1
ATOM 788 N N . THR A 1 100 ? 25.678 4.855 -35.072 1.00 86.31 100 THR A N 1
ATOM 789 C CA . THR A 1 100 ? 24.647 3.880 -34.725 1.00 86.31 100 THR A CA 1
ATOM 790 C C . THR A 1 100 ? 25.202 2.814 -33.792 1.00 86.31 100 THR A C 1
ATOM 792 O O . THR A 1 100 ? 26.295 2.280 -33.978 1.00 86.31 100 THR A O 1
ATOM 795 N N . TYR A 1 101 ? 24.396 2.481 -32.796 1.00 89.88 101 TYR A N 1
ATOM 796 C CA . TYR A 1 101 ? 24.665 1.510 -31.753 1.00 89.88 101 TYR A CA 1
ATOM 797 C C . TYR A 1 101 ? 23.647 0.382 -31.877 1.00 89.88 101 TYR A C 1
ATOM 799 O O . TYR A 1 101 ? 22.467 0.630 -32.117 1.00 89.88 101 TYR A O 1
ATOM 807 N N . ARG A 1 102 ? 24.082 -0.868 -31.715 1.00 91.81 102 ARG A N 1
ATOM 808 C CA . ARG A 1 102 ? 23.186 -2.030 -31.675 1.00 91.81 102 ARG A CA 1
ATOM 809 C C . ARG A 1 102 ? 23.257 -2.682 -30.310 1.00 91.81 102 ARG A C 1
ATOM 811 O O . ARG A 1 102 ? 24.277 -3.260 -29.947 1.00 91.81 102 ARG A O 1
ATOM 818 N N . PHE A 1 103 ? 22.151 -2.629 -29.587 1.00 93.50 103 PHE A N 1
ATOM 819 C CA . PHE A 1 103 ? 21.972 -3.273 -28.297 1.00 93.50 103 PHE A CA 1
ATOM 820 C C . PHE A 1 103 ? 21.353 -4.649 -28.514 1.00 93.50 103 PHE A C 1
ATOM 822 O O . PHE A 1 103 ? 20.284 -4.775 -29.110 1.00 93.50 103 PHE A O 1
ATOM 829 N N . LYS A 1 104 ? 22.041 -5.694 -28.066 1.00 94.88 104 LYS A N 1
ATOM 830 C CA . LYS A 1 104 ? 21.589 -7.079 -28.128 1.00 94.88 104 LYS A CA 1
ATOM 831 C C . LYS A 1 104 ? 21.158 -7.519 -26.740 1.00 94.88 104 LYS A C 1
ATOM 833 O O . LYS A 1 104 ? 21.972 -7.539 -25.825 1.00 94.88 104 LYS A O 1
ATOM 838 N N . PHE A 1 105 ? 19.904 -7.924 -26.631 1.00 96.38 105 PHE A N 1
ATOM 839 C CA . PHE A 1 105 ? 19.292 -8.460 -25.424 1.00 96.38 105 PHE A CA 1
ATOM 840 C C . PHE A 1 105 ? 19.125 -9.961 -25.610 1.00 96.38 105 PHE A C 1
ATOM 842 O O . PHE A 1 105 ? 18.458 -10.385 -26.553 1.00 96.38 105 PHE A O 1
ATOM 849 N N . THR A 1 106 ? 19.740 -10.770 -24.749 1.00 96.62 106 THR A N 1
ATOM 850 C CA . THR A 1 106 ? 19.663 -12.234 -24.834 1.00 96.62 106 THR A CA 1
ATOM 851 C C . THR A 1 106 ? 19.022 -12.809 -23.582 1.00 96.62 106 THR A C 1
ATOM 853 O O . THR A 1 106 ? 19.504 -12.569 -22.484 1.00 96.62 106 THR A O 1
ATOM 856 N N . ALA A 1 107 ? 17.955 -13.587 -23.745 1.00 95.75 107 ALA A N 1
ATOM 857 C CA . ALA A 1 107 ? 17.313 -14.328 -22.663 1.00 95.75 107 ALA A CA 1
ATOM 858 C C . ALA A 1 107 ? 16.878 -15.704 -23.180 1.00 95.75 107 ALA A C 1
ATOM 860 O O . ALA A 1 107 ? 16.385 -15.825 -24.303 1.00 95.75 107 ALA A O 1
ATOM 861 N N . ASN A 1 108 ? 17.069 -16.755 -22.378 1.00 91.62 108 ASN A N 1
ATOM 862 C CA . ASN A 1 108 ? 16.655 -18.127 -22.709 1.00 91.62 108 ASN A CA 1
ATOM 863 C C . ASN A 1 108 ? 17.129 -18.607 -24.101 1.00 91.62 108 ASN A C 1
ATOM 865 O O . ASN A 1 108 ? 16.389 -19.258 -24.836 1.00 91.62 108 ASN A O 1
ATOM 869 N N . GLY A 1 109 ? 18.351 -18.232 -24.496 1.00 89.06 109 GLY A N 1
ATOM 870 C CA . GLY A 1 109 ? 18.944 -18.595 -25.790 1.00 89.06 109 GLY A CA 1
ATOM 871 C C . GLY A 1 109 ? 18.385 -17.850 -27.010 1.00 89.06 109 GLY A C 1
ATOM 872 O O . GLY A 1 109 ? 18.837 -18.102 -28.125 1.00 89.06 109 GLY A O 1
ATOM 873 N N . LYS A 1 110 ? 17.437 -16.921 -26.829 1.00 93.38 110 LYS A N 1
ATOM 874 C CA . LYS A 1 110 ? 16.918 -16.042 -27.886 1.00 93.38 110 LYS A CA 1
ATOM 875 C C . LYS A 1 110 ? 17.507 -14.647 -27.741 1.00 93.38 110 LYS A C 1
ATOM 877 O O . LYS A 1 110 ? 17.656 -14.151 -26.626 1.00 93.38 110 LYS A O 1
ATOM 882 N N . SER A 1 111 ? 17.812 -14.009 -28.868 1.00 95.25 111 SER A N 1
ATOM 883 C CA . SER A 1 111 ? 18.342 -12.647 -28.891 1.00 95.25 111 SER A CA 1
ATOM 884 C C . SER A 1 111 ? 17.450 -11.715 -29.695 1.00 95.25 111 SER A C 1
ATOM 886 O O . SER A 1 111 ? 17.027 -12.058 -30.798 1.00 95.25 111 SER A O 1
ATOM 888 N N . VAL A 1 112 ? 17.246 -10.510 -29.173 1.00 95.62 112 VAL A N 1
ATOM 889 C CA . VAL A 1 112 ? 16.650 -9.385 -29.895 1.00 95.62 112 VAL A CA 1
ATOM 890 C C . VAL A 1 112 ? 17.699 -8.287 -30.025 1.00 95.62 112 VAL A C 1
ATOM 892 O O . VAL A 1 112 ? 18.443 -8.020 -29.082 1.00 95.62 112 VAL A O 1
ATOM 895 N N . VAL A 1 113 ? 17.790 -7.674 -31.206 1.00 94.00 113 VAL A N 1
ATOM 896 C CA . VAL A 1 113 ? 18.728 -6.580 -31.482 1.00 94.00 113 VAL A CA 1
ATOM 897 C C . VAL A 1 113 ? 17.944 -5.308 -31.765 1.00 94.00 113 VAL A C 1
ATOM 899 O O . VAL A 1 113 ? 17.056 -5.296 -32.616 1.00 94.00 113 VAL A O 1
ATOM 902 N N . ILE A 1 114 ? 18.286 -4.241 -31.049 1.00 94.06 114 ILE A N 1
ATOM 903 C CA . ILE A 1 114 ? 17.656 -2.926 -31.147 1.00 94.06 114 ILE A CA 1
ATOM 904 C C . ILE A 1 114 ? 18.737 -1.914 -31.525 1.00 94.06 114 ILE A C 1
ATOM 906 O O . ILE A 1 114 ? 19.770 -1.824 -30.861 1.00 94.06 114 ILE A O 1
ATOM 910 N N . SER A 1 115 ? 18.512 -1.177 -32.610 1.00 91.69 115 SER A N 1
ATOM 911 C CA . SER A 1 115 ? 19.416 -0.116 -33.058 1.00 91.69 115 SER A CA 1
ATOM 912 C C . SER A 1 115 ? 19.029 1.220 -32.420 1.00 91.69 115 SER A C 1
ATOM 914 O O . SER A 1 115 ? 17.843 1.509 -32.292 1.00 91.69 115 SER A O 1
ATOM 916 N N . SER A 1 116 ? 20.018 2.041 -32.071 1.00 90.25 116 SER A N 1
ATOM 917 C CA . SER A 1 116 ? 19.849 3.433 -31.643 1.00 90.25 116 SER A CA 1
ATOM 918 C C . SER A 1 116 ? 20.862 4.316 -32.366 1.00 90.25 116 SER A C 1
ATOM 920 O O . SER A 1 116 ? 22.006 3.912 -32.570 1.00 90.25 116 SER A O 1
ATOM 922 N N . GLU A 1 117 ? 20.461 5.527 -32.742 1.00 88.62 117 GLU A N 1
ATOM 923 C CA . GLU A 1 117 ? 21.370 6.552 -33.283 1.00 88.62 117 GLU A CA 1
ATOM 924 C C . GLU A 1 117 ? 22.170 7.262 -32.178 1.00 88.62 117 GLU A C 1
ATOM 926 O O . GLU A 1 117 ? 23.084 8.036 -32.446 1.00 88.62 117 GLU A O 1
ATOM 931 N N . SER A 1 118 ? 21.848 6.974 -30.917 1.00 87.69 118 SER A N 1
ATOM 932 C CA . SER A 1 118 ? 22.549 7.466 -29.738 1.00 87.69 118 SER A CA 1
ATOM 933 C C . SER A 1 118 ? 23.272 6.321 -29.027 1.00 87.69 118 SER A C 1
ATOM 935 O O . SER A 1 118 ? 22.854 5.163 -29.085 1.00 87.69 118 SER A O 1
ATOM 937 N N . ASN A 1 119 ? 24.312 6.652 -28.255 1.00 87.62 119 ASN A N 1
ATOM 938 C CA . ASN A 1 119 ? 24.957 5.730 -27.312 1.00 87.62 119 ASN A CA 1
ATOM 939 C C . ASN A 1 119 ? 24.033 5.318 -26.149 1.00 87.62 119 ASN A C 1
ATOM 941 O O . ASN A 1 119 ? 24.466 4.627 -25.224 1.00 87.62 119 ASN A O 1
ATOM 945 N N . MET A 1 120 ? 22.785 5.777 -26.179 1.00 89.44 120 MET A N 1
ATOM 946 C CA . MET A 1 120 ? 21.728 5.521 -25.227 1.00 89.44 120 MET A CA 1
ATOM 947 C C . MET A 1 120 ? 20.506 4.947 -25.950 1.00 89.44 120 MET A C 1
ATOM 949 O O . MET A 1 120 ? 20.124 5.400 -27.030 1.00 89.44 120 MET A O 1
ATOM 953 N N . LEU A 1 121 ? 19.888 3.946 -25.336 1.00 92.12 121 LEU A N 1
ATOM 954 C CA . LEU A 1 121 ? 18.613 3.370 -25.734 1.00 92.12 121 LEU A CA 1
ATOM 955 C C . LEU A 1 121 ? 17.629 3.534 -24.578 1.00 92.12 121 LEU A C 1
ATOM 957 O O . LEU A 1 121 ? 17.861 3.001 -23.491 1.00 92.12 121 LEU A O 1
ATOM 961 N N . GLU A 1 122 ? 16.543 4.264 -24.813 1.00 91.50 122 GLU A N 1
ATOM 962 C CA . GLU A 1 122 ? 15.410 4.320 -23.891 1.00 91.50 122 GLU A CA 1
ATOM 963 C C . GLU A 1 122 ? 14.590 3.032 -24.000 1.00 91.50 122 GLU A C 1
ATOM 965 O O . GLU A 1 122 ? 14.240 2.593 -25.095 1.00 91.50 122 GLU A O 1
ATOM 970 N N . ILE A 1 123 ? 14.280 2.422 -22.860 1.00 90.12 123 ILE A N 1
ATOM 971 C CA . ILE A 1 123 ? 13.379 1.277 -22.768 1.00 90.12 123 ILE A CA 1
ATOM 972 C C . ILE A 1 123 ? 11.953 1.817 -22.659 1.00 90.12 123 ILE A C 1
ATOM 974 O O . ILE A 1 123 ? 11.468 2.114 -21.568 1.00 90.12 123 ILE A O 1
ATOM 978 N N . THR A 1 124 ? 11.315 1.992 -23.815 1.00 87.31 124 THR A N 1
ATOM 979 C CA . THR A 1 124 ? 9.939 2.487 -23.938 1.00 87.31 124 THR A CA 1
ATOM 980 C C . THR A 1 124 ? 8.908 1.376 -23.728 1.00 87.31 124 THR A C 1
ATOM 982 O O . THR A 1 124 ? 9.241 0.190 -23.759 1.00 87.31 124 THR A O 1
ATOM 985 N N . GLN A 1 125 ? 7.640 1.761 -23.556 1.00 82.44 125 GLN A N 1
ATOM 986 C CA . GLN A 1 125 ? 6.521 0.819 -23.457 1.00 82.44 125 GLN A CA 1
ATOM 987 C C . GLN A 1 125 ? 6.415 -0.075 -24.703 1.00 82.44 125 GLN A C 1
ATOM 989 O O . GLN A 1 125 ? 6.386 -1.292 -24.571 1.00 82.44 125 GLN A O 1
ATOM 994 N N . ASP A 1 126 ? 6.497 0.504 -25.903 1.00 86.50 126 ASP A N 1
ATOM 995 C CA . ASP A 1 126 ? 6.438 -0.252 -27.161 1.00 86.50 126 ASP A CA 1
ATOM 996 C C . ASP A 1 126 ? 7.514 -1.348 -27.242 1.00 86.50 126 ASP A C 1
ATOM 998 O O . ASP A 1 126 ? 7.267 -2.448 -27.736 1.00 86.50 126 ASP A O 1
ATOM 1002 N N . LEU A 1 127 ? 8.719 -1.082 -26.716 1.00 90.38 127 LEU A N 1
ATOM 1003 C CA . LEU A 1 127 ? 9.774 -2.093 -26.651 1.00 90.38 127 LEU A CA 1
ATOM 1004 C C . LEU A 1 127 ? 9.448 -3.211 -25.658 1.00 90.38 127 LEU A C 1
ATOM 1006 O O . LEU A 1 127 ? 9.834 -4.346 -25.917 1.00 90.38 127 LEU A O 1
ATOM 1010 N N . LEU A 1 128 ? 8.774 -2.906 -24.548 1.00 88.50 128 LEU A N 1
ATOM 1011 C CA . LEU A 1 128 ? 8.346 -3.874 -23.529 1.00 88.50 128 LEU A CA 1
ATOM 1012 C C . LEU A 1 128 ? 7.124 -4.709 -23.946 1.00 88.50 128 LEU A C 1
ATOM 1014 O O . LEU A 1 128 ? 6.871 -5.762 -23.356 1.00 88.50 128 LEU A O 1
ATOM 1018 N N . ASP A 1 129 ? 6.374 -4.246 -24.941 1.00 83.69 129 ASP A N 1
ATOM 1019 C CA . ASP A 1 129 ? 5.216 -4.969 -25.463 1.00 83.69 129 ASP A CA 1
ATOM 1020 C C . ASP A 1 129 ? 5.602 -5.865 -26.652 1.00 83.69 129 ASP A C 1
ATOM 1022 O O . ASP A 1 129 ? 5.108 -6.987 -26.765 1.00 83.69 129 ASP A O 1
ATOM 1026 N N . ASP A 1 130 ? 6.534 -5.418 -27.505 1.00 88.25 130 ASP A N 1
ATOM 1027 C CA . ASP A 1 130 ? 6.916 -6.130 -28.737 1.00 88.25 130 ASP A CA 1
ATOM 1028 C C . ASP A 1 130 ? 8.185 -6.997 -28.593 1.00 88.25 130 ASP A C 1
ATOM 1030 O O . ASP A 1 130 ? 8.268 -8.103 -29.128 1.00 88.25 130 ASP A O 1
ATOM 1034 N N . LYS A 1 131 ? 9.215 -6.509 -27.888 1.00 92.62 131 LYS A N 1
ATOM 1035 C CA . LYS A 1 131 ? 10.593 -7.036 -28.027 1.00 92.62 131 LYS A CA 1
ATOM 1036 C C . LYS A 1 131 ? 11.222 -7.543 -26.741 1.00 92.62 131 LYS A C 1
ATOM 1038 O O . LYS A 1 131 ? 11.966 -8.524 -26.751 1.00 92.62 131 LYS A O 1
ATOM 1043 N N . LEU A 1 132 ? 10.991 -6.829 -25.656 1.00 92.19 132 LEU A N 1
ATOM 1044 C CA . LEU A 1 132 ? 11.479 -7.106 -24.316 1.00 92.19 132 LEU A CA 1
ATOM 1045 C C . LEU A 1 132 ? 10.269 -7.398 -23.438 1.00 92.19 132 LEU A C 1
ATOM 1047 O O . LEU A 1 132 ? 9.176 -6.992 -23.778 1.00 92.19 132 LEU A O 1
ATOM 1051 N N . HIS A 1 133 ? 10.440 -8.079 -22.311 1.00 89.06 133 HIS A N 1
ATOM 1052 C CA . HIS A 1 133 ? 9.332 -8.376 -21.408 1.00 89.06 133 HIS A CA 1
ATOM 1053 C C . HIS A 1 133 ? 9.704 -8.026 -19.972 1.00 89.06 133 HIS A C 1
ATOM 1055 O O . HIS A 1 133 ? 10.809 -8.323 -19.504 1.00 89.06 133 HIS A O 1
ATOM 1061 N N . LEU A 1 134 ? 8.761 -7.409 -19.257 1.00 88.75 134 LEU A N 1
ATOM 1062 C CA . LEU A 1 134 ? 8.912 -7.085 -17.841 1.00 88.75 134 LEU A CA 1
ATOM 1063 C C . LEU A 1 134 ? 9.211 -8.342 -17.015 1.00 88.75 134 LEU A C 1
ATOM 1065 O O . LEU A 1 134 ? 8.683 -9.424 -17.274 1.00 88.75 134 LEU A O 1
ATOM 1069 N N . GLY A 1 135 ? 10.103 -8.203 -16.033 1.00 82.44 135 GLY A N 1
ATOM 1070 C CA . GLY A 1 135 ? 10.500 -9.306 -15.152 1.00 82.44 135 GLY A CA 1
ATOM 1071 C C . GLY A 1 135 ? 11.399 -10.368 -15.799 1.00 82.44 135 GLY A C 1
ATOM 1072 O O . GLY A 1 135 ? 11.881 -11.247 -15.089 1.00 82.44 135 GLY A O 1
ATOM 1073 N N . THR A 1 136 ? 11.679 -10.280 -17.105 1.00 90.38 136 THR A N 1
ATOM 1074 C CA . THR A 1 136 ? 12.652 -11.151 -17.779 1.00 90.38 136 THR A CA 1
ATOM 1075 C C . THR A 1 136 ? 14.051 -10.562 -17.654 1.00 90.38 136 THR A C 1
ATOM 1077 O O . THR A 1 136 ? 14.272 -9.400 -17.982 1.00 90.38 136 THR A O 1
ATOM 1080 N N . THR A 1 137 ? 15.012 -11.356 -17.189 1.00 93.75 137 THR A N 1
ATOM 1081 C CA . THR A 1 137 ? 16.417 -10.939 -17.124 1.00 93.75 137 THR A CA 1
ATOM 1082 C C . THR A 1 137 ? 17.114 -11.236 -18.446 1.00 93.75 137 THR A C 1
ATOM 1084 O O . THR A 1 137 ? 17.087 -12.369 -18.926 1.00 93.75 137 THR A O 1
ATOM 1087 N N . TYR A 1 138 ? 17.755 -10.219 -19.011 1.00 94.50 138 TYR A N 1
ATOM 1088 C CA . TYR A 1 138 ? 18.518 -10.279 -20.248 1.00 94.50 138 TYR A CA 1
ATOM 1089 C C . TYR A 1 138 ? 20.003 -10.072 -19.974 1.00 94.50 138 TYR A C 1
ATOM 1091 O O . TYR A 1 138 ? 20.385 -9.207 -19.187 1.00 94.50 138 TYR A O 1
ATOM 1099 N N . ASP A 1 139 ? 20.835 -10.796 -20.710 1.00 95.50 139 ASP A N 1
ATOM 1100 C CA . ASP A 1 139 ? 22.228 -10.429 -20.920 1.00 95.50 139 ASP A CA 1
ATOM 1101 C C . ASP A 1 139 ? 22.291 -9.399 -22.045 1.00 95.50 139 ASP A C 1
ATOM 1103 O O . ASP A 1 139 ? 21.924 -9.681 -23.195 1.00 95.50 139 ASP A O 1
ATOM 1107 N N . VAL A 1 140 ? 22.723 -8.189 -21.702 1.00 95.25 140 VAL A N 1
ATOM 1108 C CA . VAL A 1 140 ? 22.753 -7.047 -22.612 1.00 95.25 140 VAL A CA 1
ATOM 1109 C C . VAL A 1 140 ? 24.174 -6.779 -23.050 1.00 95.25 140 VAL A C 1
ATOM 1111 O O . VAL A 1 140 ? 25.070 -6.580 -22.233 1.00 95.25 140 VAL A O 1
ATOM 1114 N N . GLN A 1 141 ? 24.370 -6.746 -24.358 1.00 93.62 141 GLN A N 1
ATOM 1115 C CA . GLN A 1 141 ? 25.631 -6.390 -24.987 1.00 93.62 141 GLN A CA 1
ATOM 1116 C C . GLN A 1 141 ? 25.388 -5.278 -25.997 1.00 93.62 141 GLN A C 1
ATOM 1118 O O . GLN A 1 141 ? 24.295 -5.146 -26.545 1.00 93.62 141 GLN A O 1
ATOM 1123 N N . VAL A 1 142 ? 26.421 -4.508 -26.305 1.00 91.69 142 VAL A N 1
ATOM 1124 C CA . VAL A 1 142 ? 26.362 -3.464 -27.328 1.00 91.69 142 VAL A CA 1
ATOM 1125 C C . VAL A 1 142 ? 27.485 -3.662 -28.335 1.00 91.69 142 VAL A C 1
ATOM 1127 O O . VAL A 1 142 ? 28.532 -4.206 -27.994 1.00 91.69 142 VAL A O 1
ATOM 1130 N N . CYS A 1 143 ? 27.259 -3.260 -29.578 1.00 88.81 143 CYS A N 1
ATOM 1131 C CA . CYS A 1 143 ? 28.302 -3.095 -30.583 1.00 88.81 143 CYS A CA 1
ATOM 1132 C C . CYS A 1 143 ? 28.051 -1.815 -31.386 1.00 88.81 143 CYS A C 1
ATOM 1134 O O . CYS A 1 143 ? 26.937 -1.277 -31.391 1.00 88.81 143 CYS A O 1
ATOM 1136 N N . TYR A 1 144 ? 29.080 -1.352 -32.086 1.00 86.00 144 TYR A N 1
ATOM 1137 C CA . TYR A 1 144 ? 28.997 -0.177 -32.946 1.00 86.00 144 TYR A CA 1
ATOM 1138 C C . TYR A 1 144 ? 28.745 -0.578 -34.400 1.00 86.00 144 TYR A C 1
ATOM 1140 O O . TYR A 1 144 ? 29.060 -1.696 -34.822 1.00 86.00 144 TYR A O 1
ATOM 1148 N N . VAL A 1 145 ? 28.160 0.332 -35.169 1.00 82.31 145 VAL A N 1
ATOM 1149 C CA . VAL A 1 145 ? 27.982 0.188 -36.613 1.00 82.31 145 VAL A CA 1
ATOM 1150 C C . VAL A 1 145 ? 28.680 1.359 -37.284 1.00 82.31 145 VAL A C 1
ATOM 1152 O O . VAL A 1 145 ? 28.382 2.514 -36.978 1.00 82.31 145 VAL A O 1
ATOM 1155 N N . ASP A 1 146 ? 29.589 1.046 -38.205 1.00 72.12 146 ASP A N 1
ATOM 1156 C CA . ASP A 1 146 ? 30.316 2.062 -38.951 1.00 72.12 146 ASP A CA 1
ATOM 1157 C C . ASP A 1 146 ? 29.383 2.865 -39.883 1.00 72.12 146 ASP A C 1
ATOM 1159 O O . ASP A 1 146 ? 28.251 2.449 -40.166 1.00 72.12 146 ASP A O 1
ATOM 1163 N N . PRO A 1 147 ? 29.843 4.009 -40.424 1.00 69.62 147 PRO A N 1
ATOM 1164 C CA . PRO A 1 147 ? 29.047 4.812 -41.353 1.00 69.62 147 PRO A CA 1
ATOM 1165 C C . PRO A 1 147 ? 28.615 4.086 -42.639 1.00 69.62 147 PRO A C 1
ATOM 1167 O O . PRO A 1 147 ? 27.748 4.590 -43.350 1.00 69.62 147 PRO A O 1
ATOM 1170 N N . SER A 1 148 ? 29.203 2.927 -42.959 1.00 71.19 148 SER A N 1
ATOM 1171 C CA . SER A 1 148 ? 28.823 2.087 -44.102 1.00 71.19 148 SER A CA 1
ATOM 1172 C C . SER A 1 148 ? 27.739 1.051 -43.766 1.00 71.19 148 SER A C 1
ATOM 1174 O O . SER A 1 148 ? 27.288 0.321 -44.649 1.00 71.19 148 SER A O 1
ATOM 1176 N N . GLY A 1 149 ? 27.286 0.998 -42.508 1.00 67.06 149 GLY A N 1
ATOM 1177 C CA . GLY A 1 149 ? 26.258 0.072 -42.033 1.00 67.06 149 GLY A CA 1
ATOM 1178 C C . GLY A 1 149 ? 26.794 -1.305 -41.626 1.00 67.06 149 GLY A C 1
ATOM 1179 O O . GLY A 1 149 ? 26.001 -2.204 -41.318 1.00 67.06 149 GLY A O 1
ATOM 1180 N N . ILE A 1 150 ? 28.118 -1.487 -41.612 1.00 72.19 150 ILE A N 1
ATOM 1181 C CA . ILE A 1 150 ? 28.785 -2.735 -41.235 1.00 72.19 150 ILE A CA 1
ATOM 1182 C C . ILE A 1 150 ? 29.110 -2.698 -39.738 1.00 72.19 150 ILE A C 1
ATOM 1184 O O . ILE A 1 150 ? 29.381 -1.650 -39.158 1.00 72.19 150 ILE A O 1
ATOM 1188 N N . LEU A 1 151 ? 29.050 -3.860 -39.084 1.00 73.31 151 LEU A N 1
ATOM 1189 C CA . LEU A 1 151 ? 29.432 -3.982 -37.679 1.00 73.31 151 LEU A CA 1
ATOM 1190 C C . LEU A 1 151 ? 30.896 -3.571 -37.484 1.00 73.31 151 LEU A C 1
ATOM 1192 O O . LEU A 1 151 ? 31.813 -4.217 -37.993 1.00 73.31 151 LEU A O 1
ATOM 1196 N N . ALA A 1 152 ? 31.089 -2.523 -36.691 1.00 69.38 152 ALA A N 1
ATOM 1197 C CA . ALA A 1 152 ? 32.377 -2.014 -36.263 1.00 69.38 152 ALA A CA 1
ATOM 1198 C C . ALA A 1 152 ? 32.853 -2.796 -35.024 1.00 69.38 152 ALA A C 1
ATOM 1200 O O . ALA A 1 152 ? 32.986 -2.241 -33.937 1.00 69.38 152 ALA A O 1
ATOM 1201 N N . GLY A 1 153 ? 33.096 -4.100 -35.196 1.00 71.00 153 GLY A N 1
ATOM 1202 C CA . GLY A 1 153 ? 33.629 -4.988 -34.156 1.00 71.00 153 GLY A CA 1
ATOM 1203 C C . GLY A 1 153 ? 32.610 -5.942 -33.524 1.00 71.00 153 GLY A C 1
ATOM 1204 O O . GLY A 1 153 ? 31.439 -5.991 -33.906 1.00 71.00 153 GLY A O 1
ATOM 1205 N N . ASP A 1 154 ? 33.095 -6.738 -32.568 1.00 81.75 154 ASP A N 1
ATOM 1206 C CA . ASP A 1 154 ? 32.290 -7.703 -31.817 1.00 81.75 154 ASP A CA 1
ATOM 1207 C C . ASP A 1 154 ? 31.495 -7.023 -30.692 1.00 81.75 154 ASP A C 1
ATOM 1209 O O . ASP A 1 154 ? 31.817 -5.924 -30.232 1.00 81.75 154 ASP A O 1
ATOM 1213 N N . TYR A 1 155 ? 30.458 -7.712 -30.215 1.00 87.00 155 TYR A N 1
ATOM 1214 C CA . TYR A 1 155 ? 29.707 -7.289 -29.037 1.00 87.00 155 TYR A CA 1
ATOM 1215 C C . TYR A 1 155 ? 30.607 -7.193 -27.798 1.00 87.00 155 TYR A C 1
ATOM 1217 O O . TYR A 1 155 ? 31.457 -8.052 -27.551 1.00 87.00 155 TYR A O 1
ATOM 1225 N N . GLY A 1 156 ? 30.389 -6.143 -27.008 1.00 85.88 156 GLY A N 1
ATOM 1226 C CA . GLY A 1 156 ? 31.052 -5.917 -25.729 1.00 85.88 156 GLY A CA 1
ATOM 1227 C C . GLY A 1 156 ? 30.712 -6.960 -24.663 1.00 85.88 156 GLY A C 1
ATOM 1228 O O . GLY A 1 156 ? 29.983 -7.933 -24.890 1.00 85.88 156 GLY A O 1
ATOM 1229 N N . LYS A 1 157 ? 31.237 -6.737 -23.457 1.00 87.75 157 LYS A N 1
ATOM 1230 C CA . LYS A 1 157 ? 30.928 -7.557 -22.280 1.00 87.75 157 LYS A CA 1
ATOM 1231 C C . LYS A 1 157 ? 29.428 -7.497 -21.963 1.00 87.75 157 LYS A C 1
ATOM 1233 O O . LYS A 1 157 ? 28.815 -6.437 -22.061 1.00 87.75 157 LYS A O 1
ATOM 1238 N N . ALA A 1 158 ? 28.857 -8.641 -21.590 1.00 90.75 158 ALA A N 1
ATOM 1239 C CA . ALA A 1 158 ? 27.461 -8.731 -21.184 1.00 90.75 158 ALA A CA 1
ATOM 1240 C C . ALA A 1 158 ? 27.233 -8.132 -19.790 1.00 90.75 158 ALA A C 1
ATOM 1242 O O . ALA A 1 158 ? 27.976 -8.434 -18.854 1.00 90.75 158 ALA A O 1
ATOM 1243 N N . THR A 1 159 ? 26.168 -7.343 -19.670 1.00 93.06 159 THR A N 1
ATOM 1244 C CA . THR A 1 159 ? 25.640 -6.814 -18.409 1.00 93.06 159 THR A CA 1
ATOM 1245 C C . THR A 1 159 ? 24.233 -7.360 -18.199 1.00 93.06 159 THR A C 1
ATOM 1247 O O . THR A 1 159 ? 23.404 -7.305 -19.107 1.00 93.06 159 THR A O 1
ATOM 1250 N N . SER A 1 160 ? 23.947 -7.867 -17.002 1.00 92.94 160 SER A N 1
ATOM 1251 C CA . SER A 1 160 ? 22.614 -8.370 -16.662 1.00 92.94 160 SER A CA 1
ATOM 1252 C C . SER A 1 160 ? 21.625 -7.218 -16.463 1.00 92.94 160 SER A C 1
ATOM 1254 O O . SER A 1 160 ? 21.922 -6.252 -15.758 1.00 92.94 160 SER A O 1
ATOM 1256 N N . PHE A 1 161 ? 20.447 -7.318 -17.076 1.00 91.06 161 PHE A N 1
ATOM 1257 C CA . PHE A 1 161 ? 19.399 -6.304 -17.024 1.00 91.06 161 PHE A CA 1
ATOM 1258 C C . PHE A 1 161 ? 18.014 -6.940 -16.945 1.00 91.06 161 PHE A C 1
ATOM 1260 O O . PHE A 1 161 ? 17.636 -7.724 -17.811 1.00 91.06 161 PHE A O 1
ATOM 1267 N N . THR A 1 162 ? 17.216 -6.531 -15.964 1.00 90.38 162 THR A N 1
ATOM 1268 C CA . THR A 1 1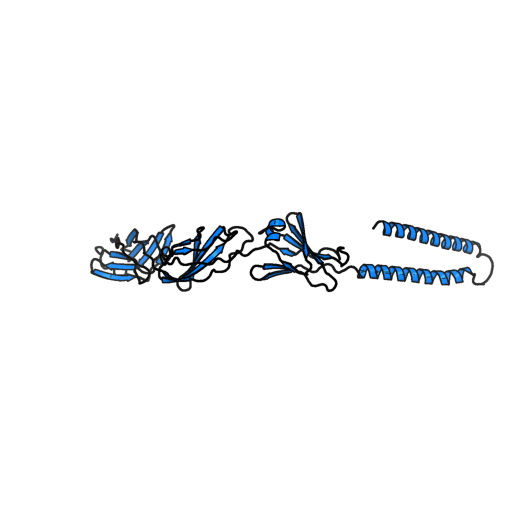62 ? 15.789 -6.866 -15.901 1.00 90.38 162 THR A CA 1
ATOM 1269 C C . THR A 1 162 ? 14.990 -5.587 -16.142 1.00 90.38 162 THR A C 1
ATOM 1271 O O . THR A 1 162 ? 15.059 -4.681 -15.305 1.00 90.38 162 THR A O 1
ATOM 1274 N N . PRO A 1 163 ? 14.245 -5.467 -17.257 1.00 88.38 163 PRO A N 1
ATOM 1275 C CA . PRO A 1 163 ? 13.433 -4.294 -17.521 1.00 88.38 163 PRO A CA 1
ATOM 1276 C C . PRO A 1 163 ? 12.387 -4.106 -16.428 1.00 88.38 163 PRO A C 1
ATOM 1278 O O . PRO A 1 163 ? 11.696 -5.051 -16.030 1.00 88.38 163 PRO A O 1
ATOM 1281 N N . THR A 1 164 ? 12.279 -2.866 -15.953 1.00 86.56 164 THR A N 1
ATOM 1282 C CA . THR A 1 164 ? 11.248 -2.465 -14.999 1.00 86.56 164 THR A CA 1
ATOM 1283 C C . THR A 1 164 ? 10.526 -1.225 -15.493 1.00 86.56 164 THR A C 1
ATOM 1285 O O . THR A 1 164 ? 11.135 -0.359 -16.117 1.00 86.56 164 THR A O 1
ATOM 1288 N N . LEU A 1 165 ? 9.241 -1.124 -15.172 1.00 84.69 165 LEU A N 1
ATOM 1289 C CA . LEU A 1 165 ? 8.395 0.018 -15.493 1.00 84.69 165 LEU A CA 1
ATOM 1290 C C . LEU A 1 165 ? 7.723 0.508 -14.213 1.00 84.69 165 LEU A C 1
ATOM 1292 O O . LEU A 1 165 ? 7.237 -0.285 -13.411 1.00 84.69 165 LEU A O 1
ATOM 1296 N N . ARG A 1 166 ? 7.722 1.824 -13.993 1.00 88.50 166 ARG A N 1
ATOM 1297 C CA . ARG A 1 166 ? 6.962 2.431 -12.894 1.00 88.50 166 ARG A CA 1
ATOM 1298 C C . ARG A 1 166 ? 5.541 2.727 -13.367 1.00 88.50 166 ARG A C 1
ATOM 1300 O O . ARG A 1 166 ? 5.373 3.375 -14.403 1.00 88.50 166 ARG A O 1
ATOM 1307 N N . LEU A 1 167 ? 4.550 2.272 -12.599 1.00 91.38 167 LEU A N 1
ATOM 1308 C CA . LEU A 1 167 ? 3.137 2.533 -12.872 1.00 91.38 167 LEU A CA 1
ATOM 1309 C C . LEU A 1 167 ? 2.845 4.035 -12.890 1.00 91.38 167 LEU A C 1
ATOM 1311 O O . LEU A 1 167 ? 3.488 4.814 -12.184 1.00 91.38 167 LEU A O 1
ATOM 1315 N N . ALA A 1 168 ? 1.872 4.436 -13.708 1.00 90.94 168 ALA A N 1
ATOM 1316 C CA . ALA A 1 168 ? 1.456 5.828 -13.781 1.00 90.94 168 ALA A CA 1
ATOM 1317 C C . ALA A 1 168 ? 0.836 6.291 -12.454 1.00 90.94 168 ALA A C 1
ATOM 1319 O O . ALA A 1 168 ? 0.168 5.528 -11.747 1.00 90.94 168 ALA A O 1
ATOM 1320 N N . ASN A 1 169 ? 1.057 7.562 -12.131 1.00 92.19 169 ASN A N 1
ATOM 1321 C CA . ASN A 1 169 ? 0.420 8.200 -10.988 1.00 92.19 169 ASN A CA 1
ATOM 1322 C C . ASN A 1 169 ? -1.078 8.356 -11.270 1.00 92.19 169 ASN A C 1
ATOM 1324 O O . ASN A 1 169 ? -1.485 8.551 -12.416 1.00 92.19 169 ASN A O 1
ATOM 1328 N N . THR A 1 170 ? -1.887 8.296 -10.218 1.00 95.62 170 THR A N 1
ATOM 1329 C CA . THR A 1 170 ? -3.312 8.624 -10.293 1.00 95.62 170 THR A CA 1
ATOM 1330 C C . THR A 1 17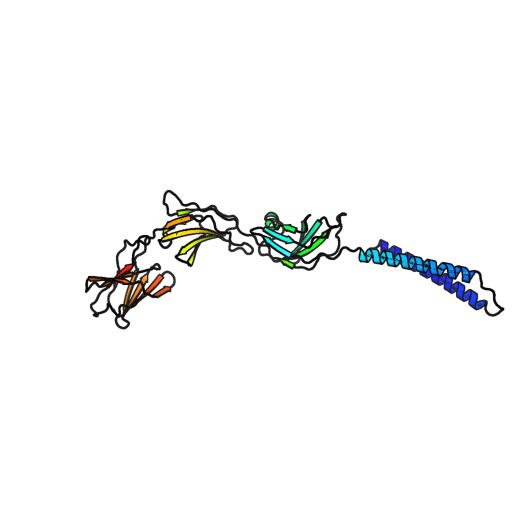0 ? -3.586 9.949 -9.588 1.00 95.62 170 THR A C 1
ATOM 1332 O O . THR A 1 170 ? -2.767 10.420 -8.795 1.00 95.62 170 THR A O 1
ATOM 1335 N N . SER A 1 171 ? -4.737 10.550 -9.870 1.00 96.56 171 SER A N 1
ATOM 1336 C CA . SER A 1 171 ? -5.232 11.718 -9.146 1.00 96.56 171 SER A CA 1
ATOM 1337 C C . SER A 1 171 ? -6.473 11.329 -8.365 1.00 96.56 171 SER A C 1
ATOM 1339 O O . SER A 1 171 ? -7.365 10.673 -8.902 1.00 96.56 171 SER A O 1
ATOM 1341 N N . ILE A 1 172 ? -6.509 11.729 -7.098 1.00 97.31 172 ILE A N 1
ATOM 1342 C CA . ILE A 1 172 ? -7.642 11.481 -6.214 1.00 97.31 172 ILE A CA 1
ATOM 1343 C C . ILE A 1 172 ? -8.537 12.717 -6.147 1.00 97.31 172 ILE A C 1
ATOM 1345 O O . ILE A 1 172 ? -8.045 13.848 -6.092 1.00 97.31 172 ILE A O 1
ATOM 1349 N N . ALA A 1 173 ? -9.843 12.484 -6.110 1.00 96.19 173 ALA A N 1
ATOM 1350 C CA . ALA A 1 173 ? -10.866 13.492 -5.871 1.00 96.19 173 ALA A CA 1
ATOM 1351 C C . ALA A 1 173 ? -11.712 13.084 -4.661 1.00 96.19 173 ALA A C 1
ATOM 1353 O O . ALA A 1 173 ? -12.086 11.915 -4.538 1.00 96.19 173 ALA A O 1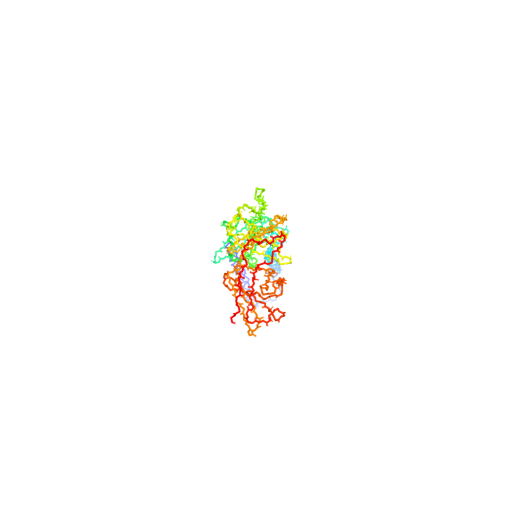
ATOM 1354 N N . LEU A 1 174 ? -11.997 14.042 -3.777 1.00 96.38 174 LEU A N 1
ATOM 1355 C CA . LEU A 1 174 ? -12.990 13.879 -2.719 1.00 96.38 174 LEU A CA 1
ATOM 1356 C C . LEU A 1 174 ? -14.380 14.042 -3.337 1.00 96.38 174 LEU A C 1
ATOM 1358 O O . LEU A 1 174 ? -14.587 14.922 -4.168 1.00 96.38 174 LEU A O 1
ATOM 1362 N N . ASN A 1 175 ? -15.315 13.182 -2.955 1.00 94.31 175 ASN A N 1
ATOM 1363 C CA . ASN A 1 175 ? -16.710 13.344 -3.312 1.00 94.31 175 ASN A CA 1
ATOM 1364 C C . ASN A 1 175 ? -17.311 14.468 -2.458 1.00 94.31 175 ASN A C 1
ATOM 1366 O O . ASN A 1 175 ? -17.434 14.333 -1.241 1.00 94.31 175 ASN A O 1
ATOM 1370 N N . ASP A 1 176 ? -17.687 15.568 -3.105 1.00 88.38 176 ASP A N 1
ATOM 1371 C CA . ASP A 1 176 ? -18.242 16.744 -2.432 1.00 88.38 176 ASP A CA 1
ATOM 1372 C C . ASP A 1 176 ? -19.645 16.500 -1.846 1.00 88.38 176 ASP A C 1
ATOM 1374 O O . ASP A 1 176 ? -20.059 17.223 -0.942 1.00 88.38 176 ASP A O 1
ATOM 1378 N N . GLU A 1 177 ? -20.381 15.487 -2.322 1.00 89.75 177 GLU A N 1
ATOM 1379 C CA . GLU A 1 177 ? -21.729 15.177 -1.826 1.00 89.75 177 GLU A CA 1
ATOM 1380 C C . GLU A 1 177 ? -21.705 14.529 -0.437 1.00 89.75 177 GLU A C 1
ATOM 1382 O O . GLU A 1 177 ? -22.546 14.844 0.405 1.00 89.75 177 GLU A O 1
ATOM 1387 N N . ASP A 1 178 ? -20.755 13.619 -0.192 1.00 89.69 178 ASP A N 1
ATOM 1388 C CA . ASP A 1 178 ? -20.654 12.885 1.075 1.00 89.69 178 ASP A CA 1
ATOM 1389 C C . ASP A 1 178 ? -19.484 13.333 1.963 1.00 89.69 178 ASP A C 1
ATOM 1391 O O . ASP A 1 178 ? -19.468 13.020 3.156 1.00 89.69 178 ASP A O 1
ATOM 1395 N N . GLY A 1 179 ? -18.514 14.066 1.404 1.00 88.12 179 GLY A N 1
ATOM 1396 C CA . GLY A 1 179 ? -17.333 14.575 2.102 1.00 88.12 179 GLY A CA 1
ATOM 1397 C C . GLY A 1 179 ? -16.430 13.492 2.700 1.00 88.12 179 GLY A C 1
ATOM 1398 O O . GLY A 1 179 ? -15.564 13.809 3.516 1.00 88.12 179 GLY A O 1
ATOM 1399 N N . LYS A 1 180 ? -16.627 12.219 2.337 1.00 91.06 180 LYS A N 1
ATOM 1400 C CA . LYS A 1 180 ? -15.974 11.065 2.977 1.00 91.06 180 LYS A CA 1
ATOM 1401 C C . LYS A 1 180 ? -15.466 10.014 1.999 1.00 91.06 180 LYS A C 1
ATOM 1403 O O . LYS A 1 180 ? -14.636 9.197 2.385 1.00 91.06 180 LYS A O 1
ATOM 1408 N N . THR A 1 181 ? -15.912 10.026 0.750 1.00 96.56 181 THR A N 1
ATOM 1409 C CA . THR A 1 181 ? -15.446 9.077 -0.262 1.00 96.56 181 THR A CA 1
ATOM 1410 C C . THR A 1 181 ? -14.399 9.730 -1.147 1.00 96.56 181 THR A C 1
ATOM 1412 O O . THR A 1 181 ? -14.645 10.777 -1.738 1.00 96.56 181 THR A O 1
ATOM 1415 N N . ILE A 1 182 ? -13.237 9.096 -1.295 1.00 97.75 182 ILE A N 1
ATOM 1416 C CA . ILE A 1 182 ? -12.266 9.467 -2.332 1.00 97.75 182 ILE A CA 1
ATOM 1417 C C . ILE A 1 182 ? -12.374 8.518 -3.522 1.00 97.75 182 ILE A C 1
ATOM 1419 O O . ILE A 1 182 ? -12.666 7.334 -3.357 1.00 97.75 182 ILE A O 1
ATOM 1423 N N . SER A 1 183 ? -12.118 9.025 -4.724 1.00 98.00 183 SER A N 1
ATOM 1424 C CA . SER A 1 183 ? -12.136 8.242 -5.963 1.00 98.00 183 SER A CA 1
ATOM 1425 C C . SER A 1 183 ? -11.000 8.638 -6.898 1.00 98.00 183 SER A C 1
ATOM 1427 O O . SER A 1 183 ? -10.444 9.732 -6.791 1.00 98.00 183 SER A O 1
ATOM 1429 N N . TRP A 1 184 ? -10.623 7.726 -7.788 1.00 98.19 184 TRP A N 1
ATOM 1430 C CA . TRP A 1 184 ? -9.556 7.923 -8.764 1.00 98.19 184 TRP A CA 1
ATOM 1431 C C . TRP A 1 184 ? -9.815 7.123 -10.040 1.00 98.19 184 TRP A C 1
ATOM 1433 O O . TRP A 1 184 ? -10.700 6.272 -10.096 1.00 98.19 184 TRP A O 1
ATOM 1443 N N . GLN A 1 185 ? -9.045 7.403 -11.091 1.00 97.56 185 GLN A N 1
ATOM 1444 C CA . GLN A 1 185 ? -9.139 6.661 -12.349 1.00 97.56 185 GLN A CA 1
ATOM 1445 C C . GLN A 1 185 ? -8.332 5.363 -12.288 1.00 97.56 185 GLN A C 1
ATOM 1447 O O . GLN A 1 185 ? -7.277 5.298 -11.644 1.00 97.56 185 GLN A O 1
ATOM 1452 N N . SER A 1 186 ? -8.815 4.337 -12.994 1.00 97.44 186 SER A N 1
ATOM 1453 C CA . SER A 1 186 ? -8.073 3.089 -13.159 1.00 97.44 186 SER A CA 1
ATOM 1454 C C . SER A 1 186 ? -6.727 3.353 -13.837 1.00 97.44 186 SER A C 1
ATOM 1456 O O . SER A 1 186 ? -6.648 4.153 -14.767 1.00 97.44 186 SER A O 1
ATOM 1458 N N . VAL A 1 187 ? -5.680 2.657 -13.400 1.00 95.62 187 VAL A N 1
ATOM 1459 C CA . VAL A 1 187 ? -4.321 2.810 -13.926 1.00 95.62 187 VAL A CA 1
ATOM 1460 C C . VAL A 1 187 ? -3.958 1.533 -14.656 1.00 95.62 187 VAL A C 1
ATOM 1462 O O . VAL A 1 187 ? -4.109 0.440 -14.115 1.00 95.62 187 VAL A O 1
ATOM 1465 N N . GLU A 1 188 ? -3.495 1.677 -15.892 1.00 90.62 188 GLU A N 1
ATOM 1466 C CA . GLU A 1 188 ? -3.077 0.548 -16.713 1.00 90.62 188 GLU A CA 1
ATOM 1467 C C . GLU A 1 188 ? -2.015 -0.290 -15.989 1.00 90.62 188 GLU A C 1
ATOM 1469 O O . GLU A 1 188 ? -1.121 0.243 -15.329 1.00 90.62 188 GLU A O 1
ATOM 1474 N N . TYR A 1 189 ? -2.144 -1.613 -16.093 1.00 90.00 189 TYR A N 1
ATOM 1475 C CA . TYR A 1 189 ? -1.302 -2.604 -15.417 1.00 90.00 189 TYR A CA 1
ATOM 1476 C C . TYR A 1 189 ? -1.350 -2.614 -13.880 1.00 90.00 189 TYR A C 1
ATOM 1478 O O . TYR A 1 189 ? -0.698 -3.468 -13.278 1.00 90.00 189 TYR A O 1
ATOM 1486 N N . ALA A 1 190 ? -2.117 -1.736 -13.226 1.00 96.44 190 ALA A N 1
ATOM 1487 C CA . ALA A 1 190 ? -2.345 -1.836 -11.789 1.00 96.44 190 ALA A CA 1
ATOM 1488 C C . ALA A 1 190 ? -3.282 -3.016 -11.486 1.00 96.44 190 ALA A C 1
ATOM 1490 O O . ALA A 1 190 ? -4.360 -3.132 -12.065 1.00 96.44 190 ALA A O 1
ATOM 1491 N N . ASP A 1 191 ? -2.879 -3.882 -10.555 1.00 97.00 191 ASP A N 1
ATOM 1492 C CA . ASP A 1 191 ? -3.742 -4.956 -10.048 1.00 97.00 191 ASP A CA 1
ATOM 1493 C C . ASP A 1 191 ? -4.459 -4.529 -8.753 1.00 97.00 191 ASP A C 1
ATOM 1495 O O . ASP A 1 191 ? -5.440 -5.151 -8.347 1.00 97.00 191 ASP A O 1
ATOM 1499 N N . PHE A 1 192 ? -3.941 -3.506 -8.063 1.00 98.25 192 PHE A N 1
ATOM 1500 C CA . PHE A 1 192 ? -4.513 -2.954 -6.837 1.00 98.25 192 PHE A CA 1
ATOM 1501 C C . PHE A 1 192 ? -3.984 -1.543 -6.543 1.00 98.25 192 PHE A C 1
ATOM 1503 O O . PHE A 1 192 ? -3.052 -1.046 -7.178 1.00 98.25 192 PHE A O 1
ATOM 1510 N N . TYR A 1 193 ? -4.562 -0.928 -5.519 1.00 98.62 193 TYR A N 1
ATOM 1511 C CA . TYR A 1 193 ? -4.211 0.384 -5.001 1.00 98.62 193 TYR A CA 1
ATOM 1512 C C . TYR A 1 193 ? -3.908 0.300 -3.512 1.00 98.62 193 TYR A C 1
ATOM 1514 O O . TYR A 1 193 ? -4.512 -0.504 -2.795 1.00 98.62 193 TYR A O 1
ATOM 1522 N N . ASN A 1 194 ? -3.000 1.150 -3.042 1.00 98.31 194 ASN A N 1
ATOM 1523 C CA . ASN A 1 194 ? -2.800 1.376 -1.617 1.00 98.31 194 ASN A CA 1
ATOM 1524 C C . ASN A 1 194 ? -3.349 2.755 -1.257 1.00 98.31 194 ASN A C 1
ATOM 1526 O O . ASN A 1 194 ? -2.787 3.775 -1.659 1.00 98.31 194 ASN A O 1
ATOM 1530 N N . VAL A 1 195 ? -4.425 2.785 -0.474 1.00 98.19 195 VAL A N 1
ATOM 1531 C CA . VAL A 1 195 ? -4.889 4.002 0.195 1.00 98.19 195 VAL A CA 1
ATOM 1532 C C . VAL A 1 195 ? -3.984 4.228 1.394 1.00 98.19 195 VAL A C 1
ATOM 1534 O O . VAL A 1 195 ? -3.900 3.383 2.286 1.00 98.19 195 VAL A O 1
ATOM 1537 N N . CYS A 1 196 ? -3.266 5.341 1.385 1.00 97.75 196 CYS A N 1
ATOM 1538 C CA . CYS A 1 196 ? -2.249 5.656 2.370 1.00 97.75 196 CYS A CA 1
ATOM 1539 C C . CYS A 1 196 ? -2.660 6.889 3.171 1.00 97.75 196 CYS A C 1
ATOM 1541 O O . CYS A 1 196 ? -3.064 7.897 2.589 1.00 97.75 196 CYS A O 1
ATOM 1543 N N . TYR A 1 197 ? -2.514 6.833 4.491 1.00 95.75 197 TYR A N 1
ATOM 1544 C CA . TYR A 1 197 ? -2.744 7.981 5.365 1.00 95.75 197 TYR A CA 1
ATOM 1545 C C . TYR A 1 197 ? -1.795 7.958 6.560 1.00 95.75 197 TYR A C 1
ATOM 1547 O O . TYR A 1 197 ? -1.274 6.911 6.934 1.00 95.75 197 TYR A O 1
ATOM 1555 N N . TYR A 1 198 ? -1.559 9.123 7.155 1.00 89.50 198 TYR A N 1
ATOM 1556 C CA . TYR A 1 198 ? -0.758 9.224 8.371 1.00 89.50 198 TYR A CA 1
ATOM 1557 C C . TYR A 1 198 ? -1.647 9.146 9.622 1.00 89.50 198 TYR A C 1
ATOM 1559 O O . TYR A 1 198 ? -2.600 9.922 9.759 1.00 89.50 198 TYR A O 1
ATOM 1567 N N . ASP A 1 199 ? -1.320 8.231 10.539 1.00 84.56 199 ASP A N 1
ATOM 1568 C CA . ASP A 1 199 ? -1.817 8.233 11.919 1.00 84.56 199 ASP A CA 1
ATOM 1569 C C . ASP A 1 199 ? -0.683 8.640 12.866 1.00 84.56 199 ASP A C 1
ATOM 1571 O O . ASP A 1 199 ? 0.242 7.875 13.147 1.00 84.56 199 ASP A O 1
ATOM 1575 N N . GLY A 1 200 ? -0.687 9.911 13.276 1.00 80.88 200 GLY A N 1
ATOM 1576 C CA . GLY A 1 200 ? 0.473 10.522 13.921 1.00 80.88 200 GLY A CA 1
ATOM 1577 C C . GLY A 1 200 ? 1.689 10.517 12.988 1.00 80.88 200 GLY A C 1
ATOM 1578 O O . GLY A 1 200 ? 1.653 11.103 11.907 1.00 80.88 200 GLY A O 1
ATOM 1579 N N . SER A 1 201 ? 2.775 9.861 13.403 1.00 81.31 201 SER A N 1
ATOM 1580 C CA . SER A 1 201 ? 3.990 9.689 12.592 1.00 81.31 201 SER A CA 1
ATOM 1581 C C . SER A 1 201 ? 3.998 8.408 11.750 1.00 81.31 201 SER A C 1
ATOM 1583 O O . SER A 1 201 ? 4.885 8.236 10.910 1.00 81.31 201 SER A O 1
ATOM 1585 N N . MET A 1 202 ? 3.037 7.504 11.962 1.00 87.44 202 MET A N 1
ATOM 1586 C CA . MET A 1 202 ? 2.981 6.212 11.288 1.00 87.44 202 MET A CA 1
ATOM 1587 C C . MET A 1 202 ? 2.229 6.327 9.961 1.00 87.44 202 MET A C 1
ATOM 1589 O O . MET A 1 202 ? 1.180 6.961 9.882 1.00 87.44 202 MET A O 1
ATOM 1593 N N . LEU A 1 203 ? 2.777 5.719 8.905 1.00 94.12 203 LEU A N 1
ATOM 1594 C CA . LEU A 1 203 ? 2.109 5.613 7.610 1.00 94.12 203 LEU A CA 1
ATOM 1595 C C . LEU A 1 203 ? 1.302 4.316 7.563 1.00 94.12 203 LEU A C 1
ATOM 1597 O O . LEU A 1 203 ? 1.880 3.232 7.476 1.00 94.12 203 LEU A O 1
ATOM 1601 N N . GLU A 1 204 ? -0.014 4.450 7.547 1.00 95.12 204 GLU A N 1
ATOM 1602 C CA . GLU A 1 204 ? -0.940 3.347 7.338 1.00 95.12 204 GLU A CA 1
ATOM 1603 C C . GLU A 1 204 ? -1.183 3.120 5.847 1.00 95.12 204 GLU A C 1
ATOM 1605 O O . GLU A 1 204 ? -1.201 4.062 5.046 1.00 95.12 204 GLU A O 1
ATOM 1610 N N . LYS A 1 205 ? -1.360 1.850 5.468 1.00 96.06 205 LYS A N 1
ATOM 1611 C CA . LYS A 1 205 ? -1.618 1.435 4.084 1.00 96.06 205 LYS A CA 1
ATOM 1612 C C . LYS A 1 205 ? -2.740 0.410 4.030 1.00 96.06 205 LYS A C 1
ATOM 1614 O O . LYS A 1 205 ? -2.625 -0.675 4.597 1.00 96.06 205 LYS A O 1
ATOM 1619 N N . ILE A 1 206 ? -3.784 0.719 3.270 1.00 96.62 206 ILE A N 1
ATOM 1620 C CA . ILE A 1 206 ? -4.918 -0.173 3.035 1.00 96.62 206 ILE A CA 1
ATOM 1621 C C . ILE A 1 206 ? -4.946 -0.562 1.565 1.00 96.62 206 ILE A C 1
ATOM 1623 O O . ILE A 1 206 ? -5.082 0.282 0.680 1.00 96.62 206 ILE A O 1
ATOM 1627 N N . LYS A 1 207 ? -4.823 -1.863 1.306 1.00 97.50 207 LYS A N 1
ATOM 1628 C CA . LYS A 1 207 ? -4.895 -2.430 -0.039 1.00 97.50 207 LYS A CA 1
ATOM 1629 C C . LYS A 1 207 ? -6.352 -2.574 -0.478 1.00 97.50 207 LYS A C 1
ATOM 1631 O O . LYS A 1 207 ? -7.149 -3.180 0.233 1.00 97.50 207 LYS A O 1
ATOM 1636 N N . THR A 1 208 ? -6.677 -2.095 -1.674 1.00 97.88 208 THR A N 1
ATOM 1637 C CA . THR A 1 208 ? -7.988 -2.282 -2.314 1.00 97.88 208 THR A CA 1
ATOM 1638 C C . THR A 1 208 ? -7.837 -2.506 -3.817 1.00 97.88 208 THR A C 1
ATOM 1640 O O . THR A 1 208 ? -6.876 -2.046 -4.427 1.00 97.88 208 THR A O 1
ATOM 1643 N N . THR A 1 209 ? -8.771 -3.228 -4.428 1.00 97.75 209 THR A N 1
ATOM 1644 C CA . THR A 1 209 ? -8.880 -3.358 -5.894 1.00 97.75 209 THR A CA 1
ATOM 1645 C C . THR A 1 209 ? -9.896 -2.384 -6.488 1.00 97.75 209 THR A C 1
ATOM 1647 O O . THR A 1 209 ? -9.996 -2.267 -7.706 1.00 97.75 209 THR A O 1
ATOM 1650 N N . GLN A 1 210 ? -10.656 -1.690 -5.641 1.00 98.12 210 GLN A N 1
ATOM 1651 C CA . GLN A 1 210 ? -11.617 -0.679 -6.064 1.00 98.12 210 GLN A CA 1
ATOM 1652 C C . GLN A 1 210 ? -10.904 0.638 -6.387 1.00 98.12 210 GLN A C 1
ATOM 1654 O O . GLN A 1 210 ? -9.820 0.908 -5.874 1.00 98.12 210 GLN A O 1
ATOM 1659 N N . THR A 1 211 ? -11.539 1.472 -7.207 1.00 98.12 211 THR A N 1
ATOM 1660 C CA . THR A 1 211 ? -11.067 2.822 -7.564 1.00 98.12 211 THR A CA 1
ATOM 1661 C C . THR A 1 211 ? -11.732 3.922 -6.731 1.00 98.12 211 THR A C 1
ATOM 1663 O O . THR A 1 211 ? -11.781 5.089 -7.122 1.00 98.12 211 THR A O 1
ATOM 1666 N N . SER A 1 212 ? -12.284 3.538 -5.584 1.00 97.94 212 SER A N 1
ATOM 1667 C CA . SER A 1 212 ? -12.881 4.421 -4.592 1.00 97.94 212 SER A CA 1
ATOM 1668 C C . SER A 1 212 ? -12.677 3.852 -3.196 1.00 97.94 212 SER A C 1
ATOM 1670 O O . SER A 1 212 ? -12.506 2.641 -3.033 1.00 97.94 212 SER A O 1
ATOM 1672 N N . PHE A 1 213 ? -12.721 4.715 -2.186 1.00 98.12 213 PHE A N 1
ATOM 1673 C CA . PHE A 1 213 ? -12.573 4.317 -0.793 1.00 98.12 213 PHE A CA 1
ATOM 1674 C C . PHE A 1 213 ? -13.367 5.239 0.137 1.00 98.12 213 PHE A C 1
ATOM 1676 O O . PHE A 1 213 ? -13.225 6.460 0.062 1.00 98.12 213 PHE A O 1
ATOM 1683 N N . ASP A 1 214 ? -14.175 4.643 1.016 1.00 96.25 214 ASP A N 1
ATOM 1684 C CA . ASP A 1 214 ? -14.907 5.348 2.073 1.00 96.25 214 ASP A CA 1
ATOM 1685 C C . ASP A 1 214 ? -13.984 5.555 3.282 1.00 96.25 214 ASP A C 1
ATOM 1687 O O . ASP A 1 214 ? -13.581 4.603 3.956 1.00 96.25 214 ASP A O 1
ATOM 1691 N N . LEU A 1 215 ? -13.645 6.813 3.564 1.00 95.44 215 LEU A N 1
ATOM 1692 C CA . LEU A 1 215 ? -12.754 7.191 4.658 1.00 95.44 215 LEU A CA 1
ATOM 1693 C C . LEU A 1 215 ? -13.372 6.953 6.039 1.00 95.44 215 LEU A C 1
ATOM 1695 O O . LEU A 1 215 ? -12.639 6.924 7.021 1.00 95.44 215 LEU A O 1
ATOM 1699 N N . SER A 1 216 ? -14.677 6.698 6.152 1.00 91.88 216 SER A N 1
ATOM 1700 C CA . SER A 1 216 ? -15.258 6.270 7.431 1.00 91.88 216 SER A CA 1
ATOM 1701 C C . SER A 1 216 ? -14.784 4.878 7.873 1.00 91.88 216 SER A C 1
ATOM 1703 O O . SER A 1 216 ? -14.943 4.521 9.038 1.00 91.88 216 SER A O 1
ATOM 1705 N N . ALA A 1 217 ? -14.153 4.103 6.982 1.00 91.50 217 ALA A N 1
ATOM 1706 C CA . ALA A 1 217 ? -13.544 2.814 7.307 1.00 91.50 217 ALA A CA 1
ATOM 1707 C C . ALA A 1 217 ? -12.186 2.927 8.026 1.00 91.50 217 ALA A C 1
ATOM 1709 O O . ALA A 1 217 ? -11.658 1.909 8.477 1.00 91.50 217 ALA A O 1
ATOM 1710 N N . ILE A 1 218 ? -11.606 4.129 8.117 1.00 92.50 218 ILE A N 1
ATOM 1711 C CA . ILE A 1 218 ? -10.356 4.378 8.843 1.00 92.50 218 ILE A CA 1
ATOM 1712 C C . ILE A 1 218 ? -10.618 5.146 10.129 1.00 92.50 218 ILE A C 1
ATOM 1714 O O . ILE A 1 218 ? -11.649 5.792 10.297 1.00 92.50 218 ILE A O 1
ATOM 1718 N N . LYS A 1 219 ? -9.640 5.096 11.030 1.00 90.19 219 LYS A N 1
ATOM 1719 C CA . LYS A 1 219 ? -9.678 5.811 12.300 1.00 90.19 219 LYS A CA 1
ATOM 1720 C C . LYS A 1 219 ? -9.808 7.323 12.087 1.00 90.19 219 LYS A C 1
ATOM 1722 O O . LYS A 1 219 ? -9.071 7.923 11.292 1.00 90.19 219 LYS A O 1
ATOM 1727 N N . GLY A 1 220 ? -10.701 7.940 12.854 1.00 93.44 220 GLY A N 1
ATOM 1728 C CA . GLY A 1 220 ? -10.992 9.366 12.792 1.00 93.44 220 GLY A CA 1
ATOM 1729 C C . GLY A 1 220 ? -9.778 10.216 13.159 1.00 93.44 220 GLY A C 1
ATOM 1730 O O . GLY A 1 220 ? -8.896 9.780 13.900 1.00 93.44 220 GLY A O 1
ATOM 1731 N N . GLY A 1 221 ? -9.702 11.420 12.599 1.00 93.31 221 GLY A N 1
ATOM 1732 C CA . GLY A 1 221 ? -8.655 12.398 12.880 1.00 93.31 221 GLY A CA 1
ATOM 1733 C C . GLY A 1 221 ? -8.452 13.384 11.735 1.00 93.31 221 GLY A C 1
ATOM 1734 O O . GLY A 1 221 ? -9.092 13.298 10.688 1.00 93.31 221 GLY A O 1
ATOM 1735 N N . GLN A 1 222 ? -7.510 14.308 11.910 1.00 93.56 222 GLN A N 1
ATOM 1736 C CA . GLN A 1 222 ? -6.997 15.110 10.799 1.00 93.56 222 GLN A CA 1
ATOM 1737 C C . GLN A 1 222 ? -6.079 14.237 9.949 1.00 93.56 222 GLN A C 1
ATOM 1739 O O . GLN A 1 222 ? -5.055 13.754 10.436 1.00 93.56 222 GLN A O 1
ATOM 1744 N N . ARG A 1 223 ? -6.450 14.002 8.689 1.00 93.81 223 ARG A N 1
ATOM 1745 C CA . ARG A 1 223 ? -5.747 13.069 7.804 1.00 93.81 223 ARG A CA 1
ATOM 1746 C C . ARG A 1 223 ? -5.215 13.769 6.568 1.00 93.81 223 ARG A C 1
ATOM 1748 O O . ARG A 1 223 ? -5.874 14.625 5.987 1.00 93.81 223 ARG A O 1
ATOM 1755 N N . GLN A 1 224 ? -4.028 13.336 6.157 1.00 94.88 224 GLN A N 1
ATOM 1756 C CA . GLN A 1 224 ? -3.488 13.538 4.818 1.00 94.88 224 GLN A CA 1
ATOM 1757 C C . GLN A 1 224 ? -3.541 12.198 4.098 1.00 94.88 224 GLN A C 1
ATOM 1759 O O . GLN A 1 224 ? -2.873 11.252 4.521 1.00 94.88 224 GLN A O 1
ATOM 1764 N N . VAL A 1 225 ? -4.348 12.118 3.046 1.00 96.81 225 VAL A N 1
ATOM 1765 C CA . VAL A 1 225 ? -4.611 10.883 2.307 1.00 96.81 225 VAL A CA 1
ATOM 1766 C C . VAL A 1 225 ? -4.044 10.997 0.900 1.00 96.81 225 VAL A C 1
ATOM 1768 O O . VAL A 1 225 ? -4.177 12.032 0.248 1.00 96.81 225 VAL A O 1
ATOM 1771 N N . PHE A 1 226 ? -3.410 9.929 0.429 1.00 97.81 226 PHE A N 1
ATOM 1772 C CA . PHE A 1 226 ? -2.975 9.773 -0.956 1.00 97.81 226 PHE A CA 1
ATOM 1773 C C . PHE A 1 226 ? -3.108 8.312 -1.388 1.00 97.81 226 PHE A C 1
ATOM 1775 O O . PHE A 1 226 ? -3.222 7.410 -0.558 1.00 97.81 226 PHE A O 1
ATOM 1782 N N . VAL A 1 227 ? -3.074 8.072 -2.694 1.00 98.44 227 VAL A N 1
ATOM 1783 C CA . VAL A 1 227 ? -3.153 6.731 -3.277 1.00 98.44 227 VAL A CA 1
ATOM 1784 C C . VAL A 1 227 ? -1.910 6.454 -4.111 1.00 98.44 227 VAL A C 1
ATOM 1786 O O . VAL A 1 227 ? -1.379 7.346 -4.776 1.00 98.44 227 VAL A O 1
ATOM 1789 N N . THR A 1 228 ? -1.448 5.207 -4.075 1.00 98.19 228 THR A N 1
ATOM 1790 C CA . THR A 1 228 ? -0.467 4.672 -5.022 1.00 98.19 228 THR A CA 1
ATOM 1791 C C . THR A 1 228 ? -1.059 3.493 -5.787 1.00 98.19 228 THR A C 1
ATOM 1793 O O . THR A 1 228 ? -1.846 2.708 -5.252 1.00 98.19 228 THR A O 1
ATOM 1796 N N . SER A 1 229 ? -0.675 3.368 -7.054 1.00 97.94 229 SER A N 1
ATOM 1797 C CA . SER A 1 229 ? -1.023 2.248 -7.926 1.00 97.94 229 SER A CA 1
ATOM 1798 C C . SER A 1 229 ? 0.046 1.169 -7.814 1.00 97.94 229 SER A C 1
ATOM 1800 O O . SER A 1 229 ? 1.242 1.468 -7.870 1.00 97.94 229 SER A O 1
ATOM 1802 N N . ALA A 1 230 ? -0.366 -0.089 -7.693 1.00 96.56 230 ALA A N 1
ATOM 1803 C CA . ALA A 1 230 ? 0.540 -1.214 -7.515 1.00 96.56 230 ALA A CA 1
ATOM 1804 C C . ALA A 1 230 ? 0.101 -2.440 -8.329 1.00 96.56 230 ALA A C 1
ATOM 1806 O O . ALA A 1 230 ? -1.050 -2.586 -8.738 1.00 96.56 230 ALA A O 1
ATOM 1807 N N . SER A 1 231 ? 1.048 -3.341 -8.577 1.00 95.12 231 SER A N 1
ATOM 1808 C CA . SER A 1 231 ? 0.828 -4.582 -9.318 1.00 95.12 231 SER A CA 1
ATOM 1809 C C . SER A 1 231 ? 1.542 -5.737 -8.626 1.00 95.12 231 SER A C 1
ATOM 1811 O O . SER A 1 231 ? 2.561 -5.542 -7.966 1.00 95.12 231 SER A O 1
ATOM 1813 N N . ASN A 1 232 ? 0.999 -6.946 -8.770 1.00 93.56 232 ASN A N 1
ATOM 1814 C CA . ASN A 1 232 ? 1.659 -8.179 -8.346 1.00 93.56 232 ASN A CA 1
ATOM 1815 C C . ASN A 1 232 ? 2.587 -8.741 -9.443 1.00 93.56 232 ASN A C 1
ATOM 1817 O O . ASN A 1 232 ? 3.247 -9.756 -9.221 1.00 93.56 232 ASN A O 1
ATOM 1821 N N . ARG A 1 233 ? 2.623 -8.136 -10.639 1.00 88.88 233 ARG A N 1
ATOM 1822 C CA . ARG A 1 233 ? 3.441 -8.609 -11.762 1.00 88.88 233 ARG A CA 1
ATOM 1823 C C . ARG A 1 233 ? 4.898 -8.192 -11.571 1.00 88.88 233 ARG A C 1
ATOM 1825 O O . ARG A 1 233 ? 5.200 -7.048 -11.233 1.00 88.88 233 ARG A O 1
ATOM 1832 N N . MET A 1 234 ? 5.815 -9.118 -11.841 1.00 86.06 234 MET A N 1
ATOM 1833 C CA . MET A 1 234 ? 7.250 -8.839 -11.794 1.00 86.06 234 MET A CA 1
ATOM 1834 C C . MET A 1 234 ? 7.647 -7.751 -12.799 1.00 86.06 234 MET A C 1
ATOM 1836 O O . MET A 1 234 ? 7.135 -7.694 -13.912 1.00 86.06 234 MET A O 1
ATOM 1840 N N . GLY A 1 235 ? 8.596 -6.900 -12.409 1.00 84.75 235 GLY A N 1
ATOM 1841 C CA . GLY A 1 235 ? 9.080 -5.799 -13.243 1.00 84.75 235 GLY A CA 1
ATOM 1842 C C . GLY A 1 235 ? 8.216 -4.535 -13.189 1.00 84.75 235 GLY A C 1
ATOM 1843 O O . GLY A 1 235 ? 8.691 -3.481 -13.602 1.00 84.75 235 GLY A O 1
ATOM 1844 N N . LEU A 1 236 ? 7.007 -4.580 -12.623 1.00 87.88 236 LEU A N 1
ATOM 1845 C CA . LEU A 1 236 ? 6.231 -3.373 -12.343 1.00 87.88 236 LEU A CA 1
ATOM 1846 C C . LEU A 1 236 ? 6.575 -2.817 -10.963 1.00 87.88 236 LEU A C 1
ATOM 1848 O O . LEU A 1 236 ? 6.605 -3.532 -9.964 1.00 87.88 236 LEU A O 1
ATOM 1852 N N . ARG A 1 237 ? 6.851 -1.516 -10.918 1.00 89.81 237 ARG A N 1
ATOM 1853 C CA . ARG A 1 237 ? 7.130 -0.762 -9.695 1.00 89.81 237 ARG A CA 1
ATOM 1854 C C . ARG A 1 237 ? 5.919 0.092 -9.343 1.00 89.81 237 ARG A C 1
ATOM 1856 O O . ARG A 1 237 ? 5.289 0.660 -10.236 1.00 89.81 237 ARG A O 1
ATOM 1863 N N . GLU A 1 238 ? 5.644 0.206 -8.047 1.00 94.06 238 GLU A N 1
ATOM 1864 C CA . GLU A 1 238 ? 4.596 1.074 -7.494 1.00 94.06 238 GLU A CA 1
ATOM 1865 C C . GLU A 1 238 ? 4.726 2.507 -8.039 1.00 94.06 238 GLU A C 1
ATOM 1867 O O . GLU A 1 238 ? 5.843 3.015 -8.220 1.00 94.06 238 GLU A O 1
ATOM 1872 N N . SER A 1 239 ? 3.588 3.143 -8.328 1.00 95.38 239 SER A N 1
ATOM 1873 C CA . SER A 1 239 ? 3.561 4.542 -8.761 1.00 95.38 239 SER A CA 1
ATOM 1874 C C . SER A 1 239 ? 4.110 5.463 -7.673 1.00 95.38 239 SER A C 1
ATOM 1876 O O . SER A 1 239 ? 4.307 5.067 -6.522 1.00 95.38 239 SER A O 1
ATOM 1878 N N . GLU A 1 240 ? 4.326 6.728 -8.013 1.00 94.25 240 GLU A N 1
ATOM 1879 C CA . GLU A 1 240 ? 4.474 7.734 -6.968 1.00 94.25 240 GLU A CA 1
ATOM 1880 C C . GLU A 1 240 ? 3.121 8.034 -6.309 1.00 94.25 240 GLU A C 1
ATOM 1882 O O . GLU A 1 240 ? 2.072 7.509 -6.706 1.00 94.25 240 GLU A O 1
ATOM 1887 N N . LYS A 1 241 ? 3.160 8.873 -5.270 1.00 96.19 241 LYS A N 1
ATOM 1888 C CA . LYS A 1 241 ? 1.964 9.339 -4.566 1.00 96.19 241 LYS A CA 1
ATOM 1889 C C . LYS A 1 241 ? 1.092 10.165 -5.517 1.00 96.19 241 LYS A C 1
ATOM 1891 O O . LYS A 1 241 ? 1.611 10.975 -6.282 1.00 96.19 241 LYS A O 1
ATOM 1896 N N . SER A 1 242 ? -0.225 10.007 -5.419 1.00 97.94 242 SER A N 1
ATOM 1897 C CA . SER A 1 242 ? -1.179 10.969 -5.975 1.00 97.94 242 SER A CA 1
ATOM 1898 C C . SER A 1 242 ? -1.017 12.362 -5.346 1.00 97.94 242 SER A C 1
ATOM 1900 O O . SER A 1 242 ? -0.236 12.565 -4.410 1.00 97.94 242 SER A O 1
ATOM 1902 N N . ASN A 1 243 ? -1.838 13.319 -5.789 1.00 97.12 243 ASN A N 1
ATOM 1903 C CA . ASN A 1 243 ? -2.109 14.511 -4.986 1.00 97.12 243 ASN A CA 1
ATOM 1904 C C . ASN A 1 243 ? -2.592 14.116 -3.579 1.00 97.12 243 ASN A C 1
ATOM 1906 O O . ASN A 1 243 ? -3.221 13.071 -3.398 1.00 97.12 243 ASN A O 1
ATOM 1910 N N . ILE A 1 244 ? -2.281 14.957 -2.593 1.00 95.88 244 ILE A N 1
ATOM 1911 C CA . ILE A 1 244 ? -2.679 14.761 -1.197 1.00 95.88 244 ILE A CA 1
ATOM 1912 C C . ILE A 1 244 ? -4.007 15.476 -0.963 1.00 95.88 244 ILE A C 1
ATOM 1914 O O . ILE A 1 244 ? -4.150 16.647 -1.317 1.00 95.88 244 ILE A O 1
ATOM 1918 N N . VAL A 1 245 ? -4.949 14.789 -0.323 1.00 94.56 245 VAL A N 1
ATOM 1919 C CA . VAL A 1 245 ? -6.185 15.384 0.195 1.00 94.56 245 VAL A CA 1
ATOM 1920 C C . VAL A 1 245 ? -6.068 15.479 1.713 1.00 94.56 245 VAL A C 1
ATOM 1922 O O . VAL A 1 245 ? -5.811 14.480 2.384 1.00 94.56 245 VAL A O 1
ATOM 1925 N N . SER A 1 246 ? -6.231 16.692 2.243 1.00 93.44 246 SER A N 1
ATOM 1926 C CA . SER A 1 246 ? -6.200 16.973 3.682 1.00 93.44 246 SER A CA 1
ATOM 1927 C C . SER A 1 246 ? -7.613 17.239 4.181 1.00 93.44 246 SER A C 1
ATOM 1929 O O . SER A 1 246 ? -8.270 18.141 3.663 1.00 93.44 246 SER A O 1
ATOM 1931 N N . LEU A 1 247 ? -8.082 16.480 5.170 1.00 93.56 247 LEU A N 1
ATOM 1932 C CA . LEU A 1 247 ? -9.446 16.602 5.687 1.00 93.56 247 LEU A CA 1
ATOM 1933 C C . LEU A 1 247 ? -9.599 16.079 7.119 1.00 93.56 247 LEU A C 1
ATOM 1935 O O . LEU A 1 247 ? -8.754 15.341 7.627 1.00 93.56 247 LEU A O 1
ATOM 1939 N N . ASN A 1 248 ? -10.720 16.436 7.743 1.00 93.88 248 ASN A N 1
ATOM 1940 C CA . ASN A 1 248 ? -11.169 15.843 8.997 1.00 93.88 248 ASN A CA 1
ATOM 1941 C C . ASN A 1 248 ? -11.963 14.574 8.685 1.00 93.88 248 ASN A C 1
ATOM 1943 O O . ASN A 1 248 ? -13.049 14.648 8.115 1.00 93.88 248 ASN A O 1
ATOM 1947 N N . VAL A 1 249 ? -11.433 13.421 9.074 1.00 94.75 249 VAL A N 1
ATOM 1948 C CA . VAL A 1 249 ? -12.130 12.141 8.957 1.00 94.75 249 VAL A CA 1
ATOM 1949 C C . VAL A 1 249 ? -12.850 11.861 10.264 1.00 94.75 249 VAL A C 1
ATOM 1951 O O . VAL A 1 249 ? -12.248 11.954 11.334 1.00 94.75 249 VAL A O 1
ATOM 1954 N N . THR A 1 250 ? -14.129 11.506 10.175 1.00 94.25 250 THR A N 1
ATOM 1955 C CA . THR A 1 250 ? -14.897 11.008 11.318 1.00 94.25 250 THR A CA 1
ATOM 1956 C C . THR A 1 250 ? -15.099 9.506 11.195 1.00 94.25 250 THR A C 1
ATOM 1958 O O . THR A 1 250 ? -15.282 8.978 10.097 1.00 94.25 250 THR A O 1
ATOM 1961 N N . HIS A 1 251 ? -15.054 8.822 12.331 1.00 94.50 251 HIS A N 1
ATOM 1962 C CA . HIS A 1 251 ? -15.201 7.381 12.425 1.00 94.50 251 HIS A CA 1
ATOM 1963 C C . HIS A 1 251 ? -16.238 7.039 13.490 1.00 94.50 251 HIS A C 1
ATOM 1965 O O . HIS A 1 251 ? -16.174 7.559 14.601 1.00 94.50 251 HIS A O 1
ATOM 1971 N N . GLN A 1 252 ? -17.196 6.177 13.152 1.00 95.25 252 GLN A N 1
ATOM 1972 C CA . GLN A 1 252 ? -18.142 5.629 14.122 1.00 95.25 252 GLN A CA 1
ATOM 1973 C C . GLN A 1 252 ? -17.578 4.321 14.664 1.00 95.25 252 GLN A C 1
ATOM 1975 O O . GLN A 1 252 ? -17.625 3.297 13.981 1.00 95.25 252 GLN A O 1
ATOM 1980 N N . MET A 1 253 ? -17.060 4.376 15.888 1.00 95.31 253 MET A N 1
ATOM 1981 C CA . MET A 1 253 ? -16.501 3.216 16.567 1.00 95.31 253 MET A CA 1
ATOM 1982 C C . MET A 1 253 ? -17.583 2.182 16.858 1.00 95.31 253 MET A C 1
ATOM 1984 O O . MET A 1 253 ? -18.718 2.502 17.232 1.00 95.31 253 MET A O 1
ATOM 1988 N N . LYS A 1 254 ? -17.206 0.914 16.762 1.00 94.44 254 LYS A N 1
ATOM 1989 C CA . LYS A 1 254 ? -18.052 -0.216 17.135 1.00 94.44 254 LYS A CA 1
ATOM 1990 C C . LYS A 1 254 ? -18.025 -0.451 18.642 1.00 94.44 254 LYS A C 1
ATOM 1992 O O . LYS A 1 254 ? -17.024 -0.232 19.322 1.00 94.44 254 LYS A O 1
ATOM 1997 N N . ALA A 1 255 ? -19.135 -0.972 19.159 1.00 95.81 255 ALA A N 1
ATOM 1998 C CA . ALA A 1 255 ? -19.208 -1.430 20.539 1.00 95.81 255 ALA A CA 1
ATOM 1999 C C . ALA A 1 255 ? -18.273 -2.623 20.779 1.00 95.81 255 ALA A C 1
ATOM 2001 O O . ALA A 1 255 ? -18.031 -3.452 19.892 1.00 95.81 255 ALA A O 1
ATOM 2002 N N . PHE A 1 256 ? -17.781 -2.729 22.011 1.00 96.75 256 PHE A N 1
ATOM 2003 C CA . PHE A 1 256 ? -17.084 -3.925 22.460 1.00 96.75 256 PHE A CA 1
ATOM 2004 C C . PHE A 1 256 ? -18.031 -5.122 22.427 1.00 96.75 256 PHE A C 1
ATOM 2006 O O . PHE A 1 256 ? -19.223 -4.993 22.685 1.00 96.75 256 PHE A O 1
ATOM 2013 N N . THR A 1 257 ? -17.512 -6.303 22.098 1.00 95.06 257 THR A N 1
ATOM 2014 C CA . THR A 1 257 ? -18.369 -7.487 21.991 1.00 95.06 257 THR A CA 1
ATOM 2015 C C . THR A 1 257 ? -18.583 -8.181 23.330 1.00 95.06 257 THR A C 1
ATOM 2017 O O . THR A 1 257 ? -19.652 -8.726 23.575 1.00 95.06 257 THR A O 1
ATOM 2020 N N . SER A 1 258 ? -17.548 -8.238 24.167 1.00 95.00 258 SER A N 1
ATOM 2021 C CA . SER A 1 258 ? -17.582 -8.920 25.463 1.00 95.00 258 SER A CA 1
ATOM 2022 C C . SER A 1 258 ? -16.361 -8.541 26.291 1.00 95.00 258 SER A C 1
ATOM 2024 O O . SER A 1 258 ? -15.385 -8.020 25.754 1.00 95.00 258 SER A O 1
ATOM 2026 N N . GLY A 1 259 ? -16.357 -8.881 27.573 1.00 94.88 259 GLY A N 1
ATOM 2027 C CA . GLY A 1 259 ? -15.157 -8.805 28.393 1.00 94.88 259 GLY A CA 1
ATOM 2028 C C . GLY A 1 259 ? -15.279 -9.624 29.668 1.00 94.88 259 GLY A C 1
ATOM 2029 O O . GLY A 1 259 ? -16.344 -10.156 29.978 1.00 94.88 259 GLY A O 1
ATOM 2030 N N . THR A 1 260 ? -14.178 -9.725 30.397 1.00 94.12 260 THR A N 1
ATOM 2031 C CA . THR A 1 260 ? -14.089 -10.435 31.675 1.00 94.12 260 THR A CA 1
ATOM 2032 C C . THR A 1 260 ? -13.263 -9.631 32.661 1.00 94.12 260 THR A C 1
ATOM 2034 O O . THR A 1 260 ? -12.316 -8.944 32.267 1.00 94.12 260 THR A O 1
ATOM 2037 N N . VAL A 1 261 ? -13.589 -9.767 33.942 1.00 95.81 261 VAL A N 1
ATOM 2038 C CA . VAL A 1 261 ? -12.814 -9.207 35.048 1.00 95.81 261 VAL A CA 1
ATOM 2039 C C . VAL A 1 261 ? -12.264 -10.376 35.853 1.00 95.81 261 VAL A C 1
ATOM 2041 O O . VAL A 1 261 ? -13.029 -11.161 36.407 1.00 95.81 261 VAL A O 1
ATOM 2044 N N . ASP A 1 262 ? -10.942 -10.497 35.899 1.00 93.81 262 ASP A N 1
ATOM 2045 C CA . ASP A 1 262 ? -10.246 -11.478 36.727 1.00 93.81 262 ASP A CA 1
ATOM 2046 C C . ASP A 1 262 ? -9.943 -10.850 38.090 1.00 93.81 262 ASP A C 1
ATOM 2048 O O . ASP A 1 262 ? -9.137 -9.920 38.185 1.00 93.81 262 ASP A O 1
ATOM 2052 N N . LYS A 1 263 ? -10.577 -11.361 39.150 1.00 91.00 263 LYS A N 1
ATOM 2053 C CA . LYS A 1 263 ? -10.388 -10.868 40.524 1.00 91.00 263 LYS A CA 1
ATOM 2054 C C . LYS A 1 263 ? -9.019 -11.168 41.123 1.00 91.00 263 LYS A C 1
ATOM 2056 O O . LYS A 1 263 ? -8.551 -10.421 41.979 1.00 91.00 263 LYS A O 1
ATOM 2061 N N . ILE A 1 264 ? -8.369 -12.252 40.694 1.00 91.94 264 ILE A N 1
ATOM 2062 C CA . ILE A 1 264 ? -7.074 -12.676 41.237 1.00 91.94 264 ILE A CA 1
ATOM 2063 C C . ILE A 1 264 ? -5.990 -11.756 40.689 1.00 91.94 264 ILE A C 1
ATOM 2065 O O . ILE A 1 264 ? -5.181 -11.219 41.445 1.00 91.94 264 ILE A O 1
ATOM 2069 N N . THR A 1 265 ? -5.986 -11.548 39.372 1.00 94.19 265 THR A N 1
ATOM 2070 C CA . THR A 1 265 ? -4.990 -10.688 38.719 1.00 94.19 265 THR A CA 1
ATOM 2071 C C . THR A 1 265 ? -5.395 -9.216 38.687 1.00 94.19 265 THR A C 1
ATOM 2073 O O . THR A 1 265 ? -4.556 -8.365 38.382 1.00 94.19 265 THR A O 1
ATOM 2076 N N . LYS A 1 266 ? -6.658 -8.908 39.019 1.00 95.12 266 LYS A N 1
ATOM 2077 C CA . LYS A 1 266 ? -7.269 -7.571 38.952 1.00 95.12 266 LYS A CA 1
ATOM 2078 C C . LYS A 1 266 ? -7.070 -6.943 37.577 1.00 95.12 266 LYS A C 1
ATOM 2080 O O . LYS A 1 266 ? -6.638 -5.791 37.436 1.00 95.12 266 LYS A O 1
ATOM 2085 N N . ARG A 1 267 ? -7.342 -7.740 36.544 1.00 95.56 267 ARG A N 1
ATOM 2086 C CA . ARG A 1 267 ? -7.250 -7.329 35.144 1.00 95.56 267 ARG A CA 1
ATOM 2087 C C . ARG A 1 267 ? -8.598 -7.446 34.469 1.00 95.56 267 ARG A C 1
ATOM 2089 O O . ARG A 1 267 ? -9.365 -8.372 34.721 1.00 95.56 267 ARG A O 1
ATOM 2096 N N . VAL A 1 268 ? -8.840 -6.505 33.574 1.00 96.75 268 VAL A N 1
ATOM 2097 C CA . VAL A 1 268 ? -9.965 -6.538 32.652 1.00 96.75 268 VAL A CA 1
ATOM 2098 C C . VAL A 1 268 ? -9.435 -6.930 31.288 1.00 96.75 268 VAL A C 1
ATOM 2100 O O . VAL A 1 268 ? -8.430 -6.373 30.846 1.00 96.75 268 VAL A O 1
ATOM 2103 N N . SER A 1 269 ? -10.118 -7.858 30.627 1.00 95.75 269 SER A N 1
ATOM 2104 C CA . SER A 1 269 ? -9.871 -8.224 29.234 1.00 95.75 269 SER A CA 1
ATOM 2105 C C . SER A 1 269 ? -11.139 -7.999 28.423 1.00 95.75 269 SER A C 1
ATOM 2107 O O . SER A 1 269 ? -12.174 -8.589 28.715 1.00 95.75 269 SER A O 1
ATOM 2109 N N . ILE A 1 270 ? -11.062 -7.142 27.409 1.00 96.94 270 ILE A N 1
ATOM 2110 C CA . ILE A 1 270 ? -12.164 -6.767 26.521 1.00 96.94 270 ILE A CA 1
ATOM 2111 C C . ILE A 1 270 ? -11.884 -7.320 25.131 1.00 96.94 270 ILE A C 1
ATOM 2113 O O . ILE A 1 270 ? -10.764 -7.236 24.630 1.00 96.94 270 ILE A O 1
ATOM 2117 N N . ILE A 1 271 ? -12.920 -7.848 24.490 1.00 95.81 271 ILE A N 1
ATOM 2118 C CA . ILE A 1 271 ? -12.902 -8.232 23.088 1.00 95.81 271 ILE A CA 1
ATOM 2119 C C . ILE A 1 271 ? -13.559 -7.129 22.265 1.00 95.81 271 ILE A C 1
ATOM 2121 O O . ILE A 1 271 ? -14.746 -6.841 22.426 1.00 95.81 271 ILE A O 1
ATOM 2125 N N . SER A 1 272 ? -12.787 -6.543 21.357 1.00 95.94 272 SER A N 1
ATOM 2126 C CA . SER A 1 272 ? -13.208 -5.458 20.477 1.00 95.94 272 SER A CA 1
ATOM 2127 C C . SER A 1 272 ? -13.105 -5.875 19.004 1.00 95.94 272 SER A C 1
ATOM 2129 O O . SER A 1 272 ? -12.154 -6.569 18.631 1.00 95.94 272 SER A O 1
ATOM 2131 N N . PRO A 1 273 ? -14.054 -5.474 18.141 1.00 94.69 273 PRO A N 1
ATOM 2132 C CA . PRO A 1 273 ? -13.949 -5.679 16.694 1.00 94.69 273 PRO A CA 1
ATOM 2133 C C . PRO A 1 273 ? -12.923 -4.748 16.021 1.00 94.69 273 PRO A C 1
ATOM 2135 O O . PRO A 1 273 ? -12.591 -4.946 14.855 1.00 94.69 273 PRO A O 1
ATOM 2138 N N . GLU A 1 274 ? -12.424 -3.735 16.728 1.00 92.94 274 GLU A N 1
ATOM 2139 C CA . GLU A 1 274 ? -11.455 -2.758 16.225 1.00 92.94 274 GLU A CA 1
ATOM 2140 C C . GLU A 1 274 ? -10.476 -2.304 17.319 1.00 92.94 274 GLU A C 1
ATOM 2142 O O . GLU A 1 274 ? -10.706 -2.522 18.512 1.00 92.94 274 GLU A O 1
ATOM 2147 N N . SER A 1 275 ? -9.364 -1.689 16.914 1.00 91.19 275 SER A N 1
ATOM 2148 C CA . SER A 1 275 ? -8.440 -1.055 17.858 1.00 91.19 275 SER A CA 1
ATOM 2149 C C . SER A 1 275 ? -9.006 0.283 18.323 1.00 91.19 275 SER A C 1
ATOM 2151 O O . SER A 1 275 ? -9.593 1.004 17.525 1.00 91.19 275 SER A O 1
ATOM 2153 N N . VAL A 1 276 ? -8.766 0.639 19.583 1.00 93.75 276 VAL A N 1
ATOM 2154 C CA . VAL A 1 276 ? -9.174 1.922 20.175 1.00 93.75 276 VAL A CA 1
ATOM 2155 C C . VAL A 1 276 ? -7.979 2.586 20.853 1.00 93.75 276 VAL A C 1
ATOM 2157 O O . VAL A 1 276 ? -7.027 1.898 21.220 1.00 93.75 276 VAL A O 1
ATOM 2160 N N . ASP A 1 277 ? -8.049 3.903 21.046 1.00 91.81 277 ASP A N 1
ATOM 2161 C CA . ASP A 1 277 ? -7.013 4.686 21.742 1.00 91.81 277 ASP A CA 1
ATOM 2162 C C . ASP A 1 277 ? -7.315 4.899 23.229 1.00 91.81 277 ASP A C 1
ATOM 2164 O O . ASP A 1 277 ? -6.461 5.341 23.996 1.00 91.81 277 ASP A O 1
ATOM 2168 N N . GLY A 1 278 ? -8.539 4.591 23.648 1.00 96.00 278 GLY A N 1
ATOM 2169 C CA . GLY A 1 278 ? -8.989 4.795 25.011 1.00 96.00 278 GLY A CA 1
ATOM 2170 C C . GLY A 1 278 ? -10.254 4.013 25.317 1.00 96.00 278 GLY A C 1
ATOM 2171 O O . GLY A 1 278 ? -11.025 3.645 24.427 1.00 96.00 278 GLY A O 1
ATOM 2172 N N . ILE A 1 279 ? -10.470 3.784 26.604 1.00 97.75 279 ILE A N 1
ATOM 2173 C CA . ILE A 1 279 ? -11.657 3.134 27.151 1.00 97.75 279 ILE A CA 1
ATOM 2174 C C . ILE A 1 279 ? -12.231 4.034 28.242 1.00 97.75 279 ILE A C 1
ATOM 2176 O O . ILE A 1 279 ? -11.485 4.563 29.063 1.00 97.75 279 ILE A O 1
ATOM 2180 N N . VAL A 1 280 ? -13.552 4.168 28.283 1.00 97.81 280 VAL A N 1
ATOM 2181 C CA . VAL A 1 280 ? -14.256 4.640 29.477 1.00 97.81 280 VAL A CA 1
ATOM 2182 C C . VAL A 1 280 ? -14.664 3.414 30.276 1.00 97.81 280 VAL A C 1
ATOM 2184 O O . VAL A 1 280 ? -15.382 2.555 29.760 1.00 97.81 280 VAL A O 1
ATOM 2187 N N . LEU A 1 281 ? -14.199 3.333 31.518 1.00 97.31 281 LEU A N 1
ATOM 2188 C CA . LEU A 1 281 ? -14.651 2.357 32.500 1.00 97.31 281 LEU A CA 1
ATOM 2189 C C . LEU A 1 281 ? -15.472 3.074 33.564 1.00 97.31 281 LEU A C 1
ATOM 2191 O O . LEU A 1 281 ? -14.973 3.976 34.227 1.00 97.31 281 LEU A O 1
ATOM 2195 N N . THR A 1 282 ? -16.708 2.640 33.756 1.00 97.12 282 THR A N 1
ATOM 2196 C CA . THR A 1 282 ? -17.586 3.102 34.826 1.00 97.12 282 THR A CA 1
ATOM 2197 C C . THR A 1 282 ? -17.641 2.031 35.904 1.00 97.12 282 THR A C 1
ATOM 2199 O O . THR A 1 282 ? -18.042 0.897 35.645 1.00 97.12 282 THR A O 1
ATOM 2202 N N . ASP A 1 283 ? -17.245 2.382 37.118 1.00 94.75 283 ASP A N 1
ATOM 2203 C CA . ASP A 1 283 ? -17.538 1.597 38.309 1.00 94.75 283 ASP A CA 1
ATOM 2204 C C . ASP A 1 283 ? -19.001 1.818 38.690 1.00 94.75 283 ASP A C 1
ATOM 2206 O O . ASP A 1 283 ? -19.369 2.907 39.130 1.00 94.75 283 ASP A O 1
ATOM 2210 N N . LEU A 1 284 ? -19.838 0.798 38.505 1.00 94.25 284 LEU A N 1
ATOM 2211 C CA . LEU A 1 284 ? -21.277 0.906 38.740 1.00 94.25 284 LEU A CA 1
ATOM 2212 C C . LEU A 1 284 ? -21.632 0.923 40.230 1.00 94.25 284 LEU A C 1
ATOM 2214 O O . LEU A 1 284 ? -22.698 1.416 40.590 1.00 94.25 284 LEU A O 1
ATOM 2218 N N . LEU A 1 285 ? -20.750 0.420 41.099 1.00 92.06 285 LEU A N 1
ATOM 2219 C CA . LEU A 1 285 ? -20.980 0.421 42.543 1.00 92.06 285 LEU A CA 1
ATOM 2220 C C . LEU A 1 285 ? -20.775 1.821 43.127 1.00 92.06 285 LEU A C 1
ATOM 2222 O O . LEU A 1 285 ? -21.598 2.301 43.903 1.00 92.06 285 LEU A O 1
ATOM 2226 N N . ASN A 1 286 ? -19.682 2.479 42.734 1.00 90.88 286 ASN A N 1
ATOM 2227 C CA . ASN A 1 286 ? -19.337 3.817 43.220 1.00 90.88 286 ASN A CA 1
ATOM 2228 C C . ASN A 1 286 ? -19.835 4.944 42.300 1.00 90.88 286 ASN A C 1
ATOM 2230 O O . ASN A 1 286 ? -19.751 6.115 42.668 1.00 90.88 286 ASN A O 1
ATOM 2234 N N . ASN A 1 287 ? -20.359 4.598 41.122 1.00 93.75 287 ASN A N 1
ATOM 2235 C CA . ASN A 1 287 ? -20.797 5.517 40.073 1.00 93.75 287 ASN A CA 1
ATOM 2236 C C . ASN A 1 287 ? -19.697 6.514 39.651 1.00 93.75 287 ASN A C 1
ATOM 2238 O O . ASN A 1 287 ? -19.925 7.723 39.574 1.00 93.75 287 ASN A O 1
ATOM 2242 N N . VAL A 1 288 ? -18.486 6.000 39.410 1.00 95.94 288 VAL A N 1
ATOM 2243 C CA . VAL A 1 288 ? -17.306 6.789 39.010 1.00 95.94 288 VAL A CA 1
ATOM 2244 C C . VAL A 1 288 ? -16.808 6.332 37.644 1.00 95.94 288 VAL A C 1
ATOM 2246 O O . VAL A 1 288 ? -16.680 5.134 37.399 1.00 95.94 288 VAL A O 1
ATOM 2249 N N . GLU A 1 289 ? -16.493 7.283 36.764 1.00 96.88 289 GLU A N 1
ATOM 2250 C CA . GLU A 1 289 ? -15.905 7.015 35.449 1.00 96.88 289 GLU A CA 1
ATOM 2251 C C . GLU A 1 289 ? -14.388 7.241 35.436 1.00 96.88 289 GLU A C 1
ATOM 2253 O O . GLU A 1 289 ? -13.865 8.188 36.027 1.00 96.88 289 GLU A O 1
ATOM 2258 N N . TYR A 1 290 ? -13.691 6.379 34.702 1.00 96.88 290 TYR A N 1
ATOM 2259 C CA . TYR A 1 290 ? -12.250 6.396 34.507 1.00 96.88 290 TYR A CA 1
ATOM 2260 C C . TYR A 1 290 ? -11.928 6.320 33.017 1.00 96.88 290 TYR A C 1
ATOM 2262 O O . TYR A 1 290 ? -12.393 5.420 32.316 1.00 96.88 290 TYR A O 1
ATOM 2270 N N . ASN A 1 291 ? -11.066 7.222 32.551 1.00 97.19 291 ASN A N 1
ATOM 2271 C CA . ASN A 1 291 ? -10.502 7.154 31.207 1.00 97.19 291 ASN A CA 1
ATOM 2272 C C . ASN A 1 291 ? -9.221 6.325 31.248 1.00 97.19 291 ASN A C 1
ATOM 2274 O O . ASN A 1 291 ? -8.200 6.754 31.789 1.00 97.19 291 ASN A O 1
ATOM 2278 N N . ILE A 1 292 ? -9.282 5.128 30.679 1.00 97.31 292 ILE A N 1
ATOM 2279 C CA . ILE A 1 292 ? -8.164 4.198 30.608 1.00 97.31 292 ILE A CA 1
ATOM 2280 C C . ILE A 1 292 ? -7.484 4.364 29.251 1.00 97.31 292 ILE A C 1
ATOM 2282 O O . ILE A 1 292 ? -8.051 4.025 28.213 1.00 97.31 292 ILE A O 1
ATOM 2286 N N . VAL A 1 293 ? -6.260 4.887 29.276 1.00 95.75 293 VAL A N 1
ATOM 2287 C CA . VAL A 1 293 ? -5.391 5.055 28.095 1.00 95.75 293 VAL A CA 1
ATOM 2288 C C . VAL A 1 293 ? -4.123 4.199 28.169 1.00 95.75 293 VAL A C 1
ATOM 2290 O O . VAL A 1 293 ? -3.421 4.050 27.176 1.00 95.75 293 VAL A O 1
ATOM 2293 N N . ASP A 1 294 ? -3.838 3.616 29.337 1.00 95.38 294 ASP A N 1
ATOM 2294 C CA . ASP A 1 294 ? -2.751 2.655 29.528 1.00 95.38 294 ASP A CA 1
ATOM 2295 C C . ASP A 1 294 ? -3.317 1.232 29.521 1.00 95.38 294 ASP A C 1
ATOM 2297 O O . ASP A 1 294 ? -3.938 0.765 30.482 1.00 95.38 294 ASP A O 1
ATOM 2301 N N . PHE A 1 295 ? -3.157 0.558 28.389 1.00 96.69 295 PHE A N 1
ATOM 2302 C CA . PHE A 1 295 ? -3.618 -0.803 28.176 1.00 96.69 295 PHE A CA 1
ATOM 2303 C C . PHE A 1 295 ? -2.751 -1.513 27.141 1.00 96.69 295 PHE A C 1
ATOM 2305 O O . PHE A 1 295 ? -2.012 -0.919 26.361 1.00 96.69 295 PHE A O 1
ATOM 2312 N N . THR A 1 296 ? -2.870 -2.832 27.126 1.00 96.62 296 THR A N 1
ATOM 2313 C CA . THR A 1 296 ? -2.212 -3.695 26.143 1.00 96.62 296 THR A CA 1
ATOM 2314 C C . THR A 1 296 ? -3.221 -4.149 25.104 1.00 96.62 296 THR A C 1
ATOM 2316 O O . THR A 1 296 ? -4.351 -4.484 25.457 1.00 96.62 296 THR A O 1
ATOM 2319 N N . VAL A 1 297 ? -2.816 -4.180 23.835 1.00 95.50 297 VAL A N 1
ATOM 2320 C CA . VAL A 1 297 ? -3.652 -4.651 22.727 1.00 95.50 297 VAL A CA 1
ATOM 2321 C C . VAL A 1 297 ? -2.967 -5.831 22.054 1.00 95.50 297 VAL A C 1
ATOM 2323 O O . VAL A 1 297 ? -1.851 -5.707 21.554 1.00 95.50 297 VAL A O 1
ATOM 2326 N N . ALA A 1 298 ? -3.649 -6.972 22.012 1.00 95.31 298 ALA A N 1
ATOM 2327 C CA . ALA A 1 298 ? -3.246 -8.123 21.215 1.00 95.31 298 ALA A CA 1
ATOM 2328 C C . ALA A 1 298 ? -4.253 -8.341 20.081 1.00 95.31 298 ALA A C 1
ATOM 2330 O O . ALA A 1 298 ? -5.458 -8.416 20.319 1.00 95.31 298 ALA A O 1
ATOM 2331 N N . LYS A 1 299 ? -3.774 -8.460 18.841 1.00 92.62 299 LYS A N 1
ATOM 2332 C CA . LYS A 1 299 ? -4.619 -8.787 17.686 1.00 92.62 299 LYS A CA 1
ATOM 2333 C C . LYS A 1 299 ? -4.673 -10.303 17.499 1.00 92.62 299 LYS A C 1
ATOM 2335 O O . LYS A 1 299 ? -3.628 -10.940 17.389 1.00 92.62 299 LYS A O 1
ATOM 2340 N N . SER A 1 300 ? -5.875 -10.868 17.428 1.00 86.88 300 SER A N 1
ATOM 2341 C CA . SER A 1 300 ? -6.107 -12.289 17.156 1.00 86.88 300 SER A CA 1
ATOM 2342 C C . SER A 1 300 ? -7.156 -12.430 16.058 1.00 86.88 300 SER A C 1
ATOM 2344 O O . SER A 1 300 ? -8.304 -12.037 16.255 1.00 86.88 300 SER A O 1
ATOM 2346 N N . ALA A 1 301 ? -6.745 -12.959 14.901 1.00 85.50 301 ALA A N 1
ATOM 2347 C CA . ALA A 1 301 ? -7.559 -13.066 13.689 1.00 85.50 301 ALA A CA 1
ATOM 2348 C C . ALA A 1 301 ? -8.252 -11.737 13.311 1.00 85.50 301 ALA A C 1
ATOM 2350 O O . ALA A 1 301 ? -7.611 -10.822 12.789 1.00 85.50 301 ALA A O 1
ATOM 2351 N N . ASP A 1 302 ? -9.545 -11.643 13.589 1.00 86.69 302 ASP A N 1
ATOM 2352 C CA . ASP A 1 302 ? -10.479 -10.571 13.259 1.00 86.69 302 ASP A CA 1
ATOM 2353 C C . ASP A 1 302 ? -10.878 -9.711 14.473 1.00 86.69 302 ASP A C 1
ATOM 2355 O O . ASP A 1 302 ? -11.793 -8.894 14.382 1.00 86.69 302 ASP A O 1
ATOM 2359 N N . ARG A 1 303 ? -10.211 -9.885 15.622 1.00 93.62 303 ARG A N 1
ATOM 2360 C CA . ARG A 1 303 ? -10.571 -9.219 16.881 1.00 93.62 303 ARG A CA 1
ATOM 2361 C C . ARG A 1 303 ? -9.347 -8.699 17.626 1.00 93.62 303 ARG A C 1
ATOM 2363 O O . ARG A 1 303 ? -8.217 -9.160 17.444 1.00 93.62 303 ARG A O 1
ATOM 2370 N N . TYR A 1 304 ? -9.602 -7.745 18.506 1.00 96.25 304 TYR A N 1
ATOM 2371 C CA . TYR A 1 304 ? -8.627 -7.130 19.391 1.00 96.25 304 TYR A CA 1
ATOM 2372 C C . TYR A 1 304 ? -8.945 -7.523 20.830 1.00 96.25 304 TYR A C 1
ATOM 2374 O O . TYR A 1 304 ? -10.084 -7.404 21.277 1.00 96.25 304 TYR A O 1
ATOM 2382 N N . VAL A 1 305 ? -7.935 -8.003 21.549 1.00 96.50 305 VAL A N 1
ATOM 2383 C CA . VAL A 1 305 ? -8.002 -8.279 22.982 1.00 96.50 305 VAL A CA 1
ATOM 2384 C C . VAL A 1 305 ? -7.306 -7.135 23.697 1.00 96.50 305 VAL A C 1
ATOM 2386 O O . VAL A 1 305 ? -6.082 -7.004 23.626 1.00 96.50 305 VAL A O 1
ATOM 2389 N N . ILE A 1 306 ? -8.090 -6.297 24.365 1.00 97.38 306 ILE A N 1
ATOM 2390 C CA . ILE A 1 306 ? -7.601 -5.140 25.108 1.00 97.38 306 ILE A CA 1
ATOM 2391 C C . ILE A 1 306 ? -7.542 -5.518 26.579 1.00 97.38 306 ILE A C 1
ATOM 2393 O O . ILE A 1 306 ? -8.545 -5.949 27.140 1.00 97.38 306 ILE A O 1
ATOM 2397 N N . THR A 1 307 ? -6.377 -5.390 27.208 1.00 97.06 307 THR A N 1
ATOM 2398 C CA . THR A 1 307 ? -6.196 -5.769 28.613 1.00 97.06 307 THR A CA 1
ATOM 2399 C C . THR A 1 307 ? -5.559 -4.652 29.423 1.00 97.06 307 THR A C 1
ATOM 2401 O O . THR A 1 307 ? -4.489 -4.161 29.060 1.00 97.06 307 THR A O 1
ATOM 2404 N N . PHE A 1 308 ? -6.160 -4.321 30.565 1.00 97.31 308 PHE A N 1
ATOM 2405 C CA . PHE A 1 308 ? -5.672 -3.302 31.500 1.00 97.31 308 PHE A CA 1
ATOM 2406 C C . PHE A 1 308 ? -5.868 -3.716 32.959 1.00 97.31 308 PHE A C 1
ATOM 2408 O O . PHE A 1 308 ? -6.599 -4.658 33.269 1.00 97.31 308 PHE A O 1
ATOM 2415 N N . SER A 1 309 ? -5.158 -3.037 33.860 1.00 96.38 309 SER A N 1
ATOM 2416 C CA . SER A 1 309 ? -5.240 -3.280 35.300 1.00 96.38 309 SER A CA 1
ATOM 2417 C C . SER A 1 309 ? -6.316 -2.408 35.940 1.00 96.38 309 SER A C 1
ATOM 2419 O O . SER A 1 309 ? -6.425 -1.227 35.629 1.00 96.38 309 SER A O 1
ATOM 2421 N N . ILE A 1 310 ? -7.051 -2.981 36.891 1.00 95.44 310 ILE A N 1
ATOM 2422 C CA . ILE A 1 310 ? -7.990 -2.266 37.766 1.00 95.44 310 ILE A CA 1
ATOM 2423 C C . ILE A 1 310 ? -7.531 -2.291 39.227 1.00 95.44 310 ILE A C 1
ATOM 2425 O O . ILE A 1 310 ? -8.334 -2.107 40.134 1.00 95.44 310 ILE A O 1
ATOM 2429 N N . ASN A 1 311 ? -6.235 -2.501 39.485 1.00 93.31 311 ASN A N 1
ATOM 2430 C CA . ASN A 1 311 ? -5.677 -2.642 40.837 1.00 93.31 311 ASN A CA 1
ATOM 2431 C C . ASN A 1 311 ? -6.076 -1.522 41.808 1.00 93.31 311 ASN A C 1
ATOM 2433 O O . ASN A 1 311 ? -6.252 -1.785 42.995 1.00 93.31 311 ASN A O 1
ATOM 2437 N N . LEU A 1 312 ? -6.187 -0.293 41.303 1.00 90.81 312 LEU A N 1
ATOM 2438 C CA . LEU A 1 312 ? -6.503 0.901 42.089 1.00 90.81 312 LEU A CA 1
ATOM 2439 C C . LEU A 1 312 ? -8.010 1.187 42.192 1.00 90.81 312 LEU A C 1
ATOM 2441 O O . LEU A 1 312 ? -8.400 2.075 42.941 1.00 90.81 312 LEU A O 1
ATOM 2445 N N . ILE A 1 313 ? -8.836 0.466 41.429 1.00 91.56 313 ILE A N 1
ATOM 2446 C CA . ILE A 1 313 ? -10.288 0.684 41.308 1.00 91.56 313 ILE A CA 1
ATOM 2447 C C . ILE A 1 313 ? -11.062 -0.479 41.952 1.00 91.56 313 ILE A C 1
ATOM 2449 O O . ILE A 1 313 ? -12.147 -0.291 42.496 1.00 91.56 313 ILE A O 1
ATOM 2453 N N . TYR A 1 314 ? -10.495 -1.687 41.915 1.00 89.62 314 TYR A N 1
ATOM 2454 C CA . TYR A 1 314 ? -11.105 -2.902 42.439 1.00 89.62 314 TYR A CA 1
ATOM 2455 C C . TYR A 1 314 ? -11.104 -2.935 43.971 1.00 89.62 314 TYR A C 1
ATOM 2457 O O . TYR A 1 314 ? -10.038 -2.958 44.595 1.00 89.62 314 TYR A O 1
ATOM 2465 N N . THR A 1 315 ? -12.294 -3.004 44.567 1.00 89.12 315 THR A N 1
ATOM 2466 C CA . THR A 1 315 ? -12.497 -2.951 46.025 1.00 89.12 315 THR A CA 1
ATOM 2467 C C . THR A 1 315 ? -13.214 -4.174 46.596 1.00 89.12 315 THR A C 1
ATOM 2469 O O . THR A 1 315 ? -12.932 -4.548 47.733 1.00 89.12 315 THR A O 1
ATOM 2472 N N . THR A 1 316 ? -14.104 -4.816 45.833 1.00 87.62 316 THR A N 1
ATOM 2473 C CA . THR A 1 316 ? -14.915 -5.956 46.291 1.00 87.62 316 THR A CA 1
ATOM 2474 C C . THR A 1 316 ? -15.316 -6.874 45.134 1.00 87.62 316 THR A C 1
ATOM 2476 O O . THR A 1 316 ? -15.406 -6.436 43.989 1.00 87.62 316 THR A O 1
ATOM 2479 N N . ASP A 1 317 ? -15.603 -8.140 45.443 1.00 85.62 317 ASP A N 1
ATOM 2480 C CA . ASP A 1 317 ? -16.031 -9.165 44.479 1.00 85.62 317 ASP A CA 1
ATOM 2481 C C . ASP A 1 317 ? -17.458 -8.929 43.944 1.00 85.62 317 ASP A C 1
ATOM 2483 O O . ASP A 1 317 ? -17.836 -9.489 42.918 1.00 85.62 317 ASP A O 1
ATOM 2487 N N . GLU A 1 318 ? -18.245 -8.076 44.607 1.00 84.81 318 GLU A N 1
ATOM 2488 C CA . GLU A 1 318 ? -19.587 -7.665 44.160 1.00 84.81 318 GLU A CA 1
ATOM 2489 C C . GLU A 1 318 ? -19.560 -6.503 43.151 1.00 84.81 318 GLU A C 1
ATOM 2491 O O . GLU A 1 318 ? -20.596 -6.121 42.603 1.00 84.81 318 GLU A O 1
ATOM 2496 N N . GLN A 1 319 ? -18.385 -5.914 42.911 1.00 88.88 319 GLN A N 1
ATOM 2497 C CA . GLN A 1 319 ? -18.238 -4.755 42.040 1.00 88.88 319 GLN A CA 1
ATOM 2498 C C . GLN A 1 319 ? -18.567 -5.135 40.593 1.00 88.88 319 GLN A C 1
ATOM 2500 O O . GLN A 1 319 ? -18.200 -6.200 40.100 1.00 88.88 319 GLN A O 1
ATOM 2505 N N . THR A 1 320 ? -19.268 -4.249 39.894 1.00 93.25 320 THR A N 1
ATOM 2506 C CA . THR A 1 320 ? -19.580 -4.409 38.473 1.00 93.25 320 THR A CA 1
ATOM 2507 C C . THR A 1 320 ? -19.051 -3.210 37.715 1.00 93.25 320 THR A C 1
ATOM 2509 O O . THR A 1 320 ? -19.063 -2.081 38.209 1.00 93.25 320 THR A O 1
ATOM 2512 N N . PHE A 1 321 ? -18.548 -3.468 36.515 1.00 96.38 321 PHE A N 1
ATOM 2513 C CA . PHE A 1 321 ? -17.984 -2.432 35.665 1.00 96.38 321 PHE A CA 1
ATOM 2514 C C . PHE A 1 321 ? -18.796 -2.329 34.388 1.00 96.38 321 PHE A C 1
ATOM 2516 O O . PHE A 1 321 ? -19.269 -3.335 33.874 1.00 96.38 321 PHE A O 1
ATOM 2523 N N . SER A 1 322 ? -18.916 -1.129 33.847 1.00 97.19 322 SER A N 1
ATOM 2524 C CA . SER A 1 322 ? -19.403 -0.904 32.493 1.00 97.19 322 SER A CA 1
ATOM 2525 C C . SER A 1 322 ? -18.272 -0.323 31.661 1.00 97.19 322 SER A C 1
ATOM 2527 O O . SER A 1 322 ? -17.513 0.509 32.155 1.00 97.19 322 SER A O 1
ATOM 2529 N N . VAL A 1 323 ? -18.095 -0.793 30.429 1.00 97.81 323 VAL A N 1
ATOM 2530 C CA . VAL A 1 323 ? -16.990 -0.352 29.569 1.00 97.81 323 VAL A CA 1
ATOM 2531 C C . VAL A 1 323 ? -17.462 -0.013 28.162 1.00 97.81 323 VAL A C 1
ATOM 2533 O O . VAL A 1 323 ? -18.258 -0.735 27.558 1.00 97.81 323 VAL A O 1
ATOM 2536 N N . LYS A 1 324 ? -16.931 1.082 27.617 1.00 97.75 324 LYS A N 1
ATOM 2537 C CA . LYS A 1 324 ? -17.163 1.540 26.238 1.00 97.75 324 LYS A CA 1
ATOM 2538 C C . LYS A 1 324 ? -15.910 2.204 25.655 1.00 97.75 324 LYS A C 1
ATOM 2540 O O . LYS A 1 324 ? -15.045 2.623 26.427 1.00 97.75 324 LYS A O 1
ATOM 2545 N N . PRO A 1 325 ? -15.785 2.319 24.323 1.00 97.56 325 PRO A N 1
ATOM 2546 C CA . PRO A 1 325 ? -14.714 3.100 23.711 1.00 97.56 325 PRO A CA 1
ATOM 2547 C C . PRO A 1 325 ? -14.710 4.553 24.205 1.00 97.56 325 PRO A C 1
ATOM 2549 O O . PRO A 1 325 ? -15.770 5.152 24.406 1.00 97.56 325 PRO A O 1
ATOM 2552 N N . LEU A 1 326 ? -13.521 5.129 24.385 1.00 97.00 326 LEU A N 1
ATOM 2553 C CA . LEU A 1 326 ? -13.366 6.557 24.658 1.00 97.00 326 LEU A CA 1
ATOM 2554 C C . LEU A 1 326 ? -13.557 7.343 23.360 1.00 97.00 326 LEU A C 1
ATOM 2556 O O . LEU A 1 326 ? -12.722 7.273 22.463 1.00 97.00 326 LEU A O 1
ATOM 2560 N N . ALA A 1 327 ? -14.664 8.079 23.271 1.00 95.94 327 ALA A N 1
ATOM 2561 C CA . ALA A 1 327 ? -14.951 8.942 22.133 1.00 95.94 327 ALA A CA 1
ATOM 2562 C C . ALA A 1 327 ? -14.183 10.269 22.198 1.00 95.94 327 ALA A C 1
ATOM 2564 O O . ALA A 1 327 ? -13.927 10.807 23.277 1.00 95.94 327 ALA A O 1
ATOM 2565 N N . ASP A 1 328 ? -13.876 10.817 21.026 1.00 94.19 328 ASP A N 1
ATOM 2566 C CA . ASP A 1 328 ? -13.283 12.139 20.838 1.00 94.19 328 ASP A CA 1
ATOM 2567 C C . ASP A 1 328 ? -14.006 12.909 19.710 1.00 94.19 328 ASP A C 1
ATOM 2569 O O . ASP A 1 328 ? -15.073 12.509 19.244 1.00 94.19 328 ASP A O 1
ATOM 2573 N N . ALA A 1 329 ? -13.460 14.053 19.286 1.00 94.12 329 ALA A N 1
ATOM 2574 C CA . ALA A 1 329 ? -14.073 14.900 18.257 1.00 94.12 329 ALA A CA 1
ATOM 2575 C C . ALA A 1 329 ? -14.165 14.245 16.861 1.00 94.12 329 ALA A C 1
ATOM 2577 O O . ALA A 1 329 ? -14.919 14.718 16.011 1.00 94.12 329 ALA A O 1
ATOM 2578 N N . TYR A 1 330 ? -13.394 13.188 16.613 1.00 94.75 330 TYR A N 1
ATOM 2579 C CA . TYR A 1 330 ? -13.287 12.487 15.338 1.00 94.75 330 TYR A CA 1
ATOM 2580 C C . TYR A 1 330 ? -13.697 11.013 15.436 1.00 94.75 330 TYR A C 1
ATOM 2582 O O . TYR A 1 330 ? -14.271 10.481 14.488 1.00 94.75 330 TYR A O 1
ATOM 2590 N N . ASN A 1 331 ? -13.420 10.351 16.557 1.00 95.00 331 ASN A N 1
ATOM 2591 C CA . ASN A 1 331 ? -13.817 8.979 16.850 1.00 95.00 331 ASN A CA 1
ATOM 2592 C C . ASN A 1 331 ? -15.075 9.016 17.717 1.00 95.00 331 ASN A C 1
ATOM 2594 O O . ASN A 1 331 ? -15.027 9.243 18.923 1.00 95.00 331 ASN A O 1
ATOM 2598 N N . LEU A 1 332 ? -16.222 8.834 17.078 1.00 95.62 332 LEU A N 1
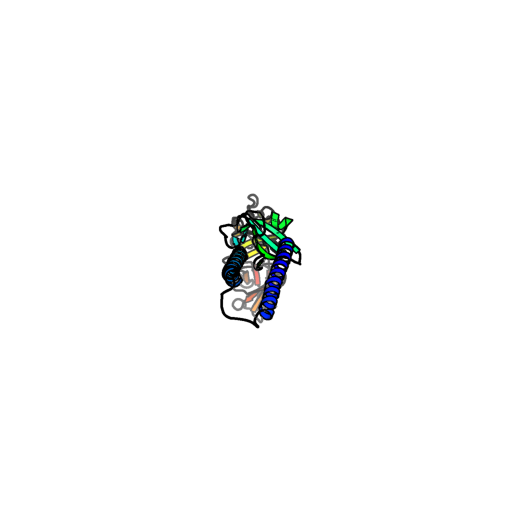ATOM 2599 C CA . LEU A 1 332 ? -17.536 8.956 17.687 1.00 95.62 332 LEU A CA 1
ATOM 2600 C C . LEU A 1 332 ? -18.011 7.588 18.180 1.00 95.62 332 LEU A C 1
ATOM 2602 O O . LEU A 1 332 ? -17.753 6.565 17.549 1.00 95.62 332 LEU A O 1
ATOM 2606 N N . PHE A 1 333 ? -18.736 7.568 19.297 1.00 96.69 333 PHE A N 1
ATOM 2607 C CA . PHE A 1 333 ? -19.383 6.363 19.807 1.00 96.69 333 PHE A CA 1
ATOM 2608 C C . PHE A 1 333 ? -20.819 6.678 20.219 1.00 96.69 333 PHE A C 1
ATOM 2610 O O . PHE A 1 333 ? -21.061 7.596 21.000 1.00 96.69 333 PHE A O 1
ATOM 2617 N N . SER A 1 334 ? -21.765 5.904 19.694 1.00 93.50 334 SER A N 1
ATOM 2618 C CA . SER A 1 334 ? -23.200 6.020 19.997 1.00 93.50 334 SER A CA 1
ATOM 2619 C C . SER A 1 334 ? -23.834 4.693 20.432 1.00 93.50 334 SER A C 1
ATOM 2621 O O . SER A 1 334 ? -25.048 4.620 20.600 1.00 93.50 334 SER A O 1
ATOM 2623 N N . GLY A 1 335 ? -23.024 3.643 20.603 1.00 91.62 335 GLY A N 1
ATOM 2624 C CA . GLY A 1 335 ? -23.484 2.330 21.046 1.00 91.62 335 GLY A CA 1
ATOM 2625 C C . GLY A 1 335 ? -23.645 2.222 22.563 1.00 91.62 335 GLY A C 1
ATOM 2626 O O . GLY A 1 335 ? -23.403 3.166 23.317 1.00 91.62 335 GLY A O 1
ATOM 2627 N N . GLU A 1 336 ? -24.022 1.028 23.012 1.00 93.62 336 GLU A N 1
ATOM 2628 C CA . GLU A 1 336 ? -24.134 0.709 24.434 1.00 93.62 336 GLU A CA 1
ATOM 2629 C C . GLU A 1 336 ? -22.796 0.238 25.010 1.00 93.62 336 GLU A C 1
ATOM 2631 O O . GLU A 1 336 ? -21.983 -0.402 24.336 1.00 93.62 336 GLU A O 1
ATOM 2636 N N . ALA A 1 337 ? -22.571 0.571 26.278 1.00 96.00 337 ALA A N 1
ATOM 2637 C CA . ALA A 1 337 ? -21.474 0.010 27.046 1.00 96.00 337 ALA A CA 1
ATOM 2638 C C . ALA A 1 337 ? -21.791 -1.445 27.416 1.00 96.00 337 ALA A C 1
ATOM 2640 O O . ALA A 1 337 ? -22.949 -1.791 27.648 1.00 96.00 337 ALA A O 1
ATOM 2641 N N . ILE A 1 338 ? -20.767 -2.292 27.498 1.00 97.06 338 ILE A N 1
ATOM 2642 C CA . ILE A 1 338 ? -20.944 -3.664 27.979 1.00 97.06 338 ILE A CA 1
ATOM 2643 C C . ILE A 1 338 ? -20.716 -3.716 29.487 1.00 97.06 338 ILE A C 1
ATOM 2645 O O . ILE A 1 338 ? -19.753 -3.143 29.999 1.00 97.06 338 ILE A O 1
ATOM 2649 N N . GLU A 1 339 ? -21.581 -4.432 30.195 1.00 96.19 339 GLU A N 1
ATOM 2650 C CA . GLU A 1 339 ? -21.386 -4.720 31.612 1.00 96.19 339 GLU A CA 1
ATOM 2651 C C . GLU A 1 339 ? -20.467 -5.927 31.795 1.00 96.19 339 GLU A C 1
ATOM 2653 O O . GLU A 1 339 ? -20.622 -6.973 31.161 1.00 96.19 339 GLU A O 1
ATOM 2658 N N . LEU A 1 340 ? -19.512 -5.784 32.703 1.00 94.31 340 LEU A N 1
ATOM 2659 C CA . LEU A 1 340 ? -18.553 -6.798 33.082 1.00 94.31 340 LEU A CA 1
ATOM 2660 C C . LEU A 1 340 ? -18.806 -7.203 34.528 1.00 94.31 340 LEU A C 1
ATOM 2662 O O . LEU A 1 340 ? -18.780 -6.376 35.445 1.00 94.31 340 LEU A O 1
ATOM 2666 N N . ARG A 1 341 ? -19.010 -8.503 34.726 1.00 79.69 341 ARG A N 1
ATOM 2667 C CA . ARG A 1 341 ? -19.095 -9.105 36.054 1.00 79.69 341 ARG A CA 1
ATOM 2668 C C . ARG A 1 341 ? -17.756 -9.713 36.431 1.00 79.69 341 ARG A C 1
ATOM 2670 O O . ARG A 1 341 ? -17.047 -10.253 35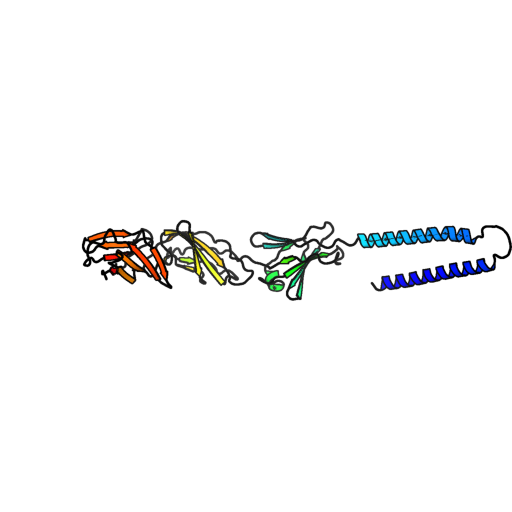.580 1.00 79.69 341 ARG A O 1
ATOM 2677 N N . VAL A 1 342 ? -17.437 -9.612 37.712 1.00 81.88 342 VAL A N 1
ATOM 2678 C CA . VAL A 1 342 ? -16.273 -10.248 38.321 1.00 81.88 342 VAL A CA 1
ATOM 2679 C C . VAL A 1 342 ? -16.481 -11.760 38.327 1.00 81.88 342 VAL A C 1
ATOM 2681 O O . VAL A 1 342 ? -17.544 -12.234 38.730 1.00 81.88 342 VAL A O 1
ATOM 2684 N N . ILE A 1 343 ? -15.487 -12.503 37.830 1.00 75.75 343 ILE A N 1
ATOM 2685 C CA . ILE A 1 343 ? -15.494 -13.974 37.762 1.00 75.75 343 ILE A CA 1
ATOM 2686 C C . ILE A 1 343 ? -14.503 -14.531 38.787 1.00 75.75 343 ILE A C 1
ATOM 2688 O O . ILE A 1 343 ? -13.363 -14.022 38.872 1.00 75.75 343 ILE A O 1
#